Protein AF-A0AAD4LDB4-F1 (afdb_monomer_lite)

Organism: NCBI:txid416441

pLDDT: mean 83.14, std 12.16, range [40.06, 95.94]

Foldseek 3Di:
DDPPDPPAFDWDWDADPVPRDTQDIATHNFWAEWDDLADFWIWTFGVVQTWIFIAGSNDDDPPDDRCNPRTQEIERPPPVGPFWRDKYKDWDPDHCDDPDPVDPDVFHQHSQLIWIWIKTWGQDPVRDIWIKTKIAGSVLVVVVVVVCPGPDYDYDYCVVRPPPGIDIDTDDDDDDPPAAQTDRQKGWDFFFDADPNFTKTKIKGQDLVVLVVDDPVQLVVQQVVVCVVVVNPPDDRRSIGIDIDTDDPVQDDRSQWGWHDDRFWIWIWHQDPVPRDTDIDTGGD

Secondary structure (DSSP, 8-state):
------TT-EEEEEE-TTT--EEEEEEESSEEEEEEETTTEEEEEEETTEEEEEEETT-PPPTT--GGG--SEEEE-GGG-TTEEEEEEEE-----PPPPTT---S----GGG-EEEEEEEEE-TTS-EEEEEEEEEHHHHHHHHHHTT-SS-EEEEGGGTGGGT-EEEE--SPPPTT---EETTEEEEEEEEEETTEEEEEEEE--HHHHHHS-HHHHHHHHHHHHHHTTT--PPPPSSEEEEEEPPTT---TTSEEEEE-SSEEEEEEE-TTT-PEEEEEEE-

Sequence (285 aa):
MERFENMNDSELVVWSWRTGVRKLLVISTSMRSFAFLGDNFILASTATPPALLVYGLEQRPAHDATHASTYLLHFLIGALIHETLDILLTSDPSPGWLPSAGLQVPFQIAGDEQMIAMNLQRVDNWGHLEGETILIPTKTLLGQIESLLIKERHDVVWGSYGSHFLERVPLHGGWDVWTCFVFGMRHIIPRVIRLHGKPVMVVRDLSPTRFLKASEEEREESNALHQAMTRGSRMSYPRSILKCAPLPESIRNPQDVNLMISEDAIVVLDEDAVTGQVLMHLLTF

Structure (mmCIF, N/CA/C/O backbone):
data_AF-A0AAD4LDB4-F1
#
_entry.id   AF-A0AAD4LDB4-F1
#
loop_
_atom_site.group_PDB
_atom_site.id
_atom_site.type_symbol
_atom_site.label_atom_id
_atom_site.label_alt_id
_atom_site.label_comp_id
_atom_site.label_asym_id
_atom_site.label_entity_id
_atom_site.label_seq_id
_atom_site.pdbx_PDB_ins_code
_atom_site.Cartn_x
_atom_site.Cartn_y
_atom_site.Cartn_z
_atom_site.occupancy
_atom_site.B_iso_or_equiv
_atom_site.auth_seq_id
_atom_site.auth_comp_id
_atom_site.auth_asym_id
_atom_site.auth_atom_id
_atom_site.pdbx_PDB_model_num
ATOM 1 N N . MET A 1 1 ? 38.551 -27.908 -6.756 1.00 40.84 1 MET A N 1
ATOM 2 C CA . MET A 1 1 ? 38.462 -26.479 -6.398 1.00 40.84 1 MET A CA 1
ATOM 3 C C . MET A 1 1 ? 36.984 -26.137 -6.445 1.00 40.84 1 MET A C 1
ATOM 5 O O . MET A 1 1 ? 36.476 -25.745 -7.486 1.00 40.84 1 MET A O 1
ATOM 9 N N . GLU A 1 2 ? 36.278 -26.482 -5.371 1.00 40.06 2 GLU A N 1
ATOM 10 C CA . GLU A 1 2 ? 34.836 -26.270 -5.235 1.00 40.06 2 GLU A CA 1
ATOM 11 C C . GLU A 1 2 ? 34.593 -24.772 -5.034 1.00 40.06 2 GLU A C 1
ATOM 13 O O . GLU A 1 2 ? 35.207 -24.146 -4.169 1.00 40.06 2 GLU A O 1
ATOM 18 N N . ARG A 1 3 ? 33.755 -24.182 -5.894 1.00 42.56 3 ARG A N 1
ATOM 19 C CA . ARG A 1 3 ? 33.213 -22.841 -5.684 1.00 42.56 3 ARG A CA 1
ATOM 20 C C . ARG A 1 3 ? 32.372 -22.912 -4.415 1.00 42.56 3 ARG A C 1
ATOM 22 O O . ARG A 1 3 ? 31.324 -23.545 -4.426 1.00 42.56 3 ARG A O 1
ATOM 29 N N . PHE A 1 4 ? 32.825 -22.268 -3.347 1.00 45.91 4 PHE A N 1
ATOM 30 C CA . PHE A 1 4 ? 31.912 -21.833 -2.300 1.00 45.91 4 PHE A CA 1
ATOM 31 C C . PHE A 1 4 ? 30.924 -20.872 -2.968 1.00 45.91 4 PHE A C 1
ATOM 33 O O . PHE A 1 4 ? 31.295 -19.764 -3.353 1.00 45.91 4 PHE A O 1
ATOM 40 N N . GLU A 1 5 ? 29.709 -21.354 -3.220 1.00 50.06 5 GLU A N 1
ATOM 41 C CA . GLU A 1 5 ? 28.580 -20.527 -3.628 1.00 50.06 5 GLU A CA 1
ATOM 42 C C . GLU A 1 5 ? 28.390 -19.462 -2.547 1.00 50.06 5 GLU A C 1
ATOM 44 O O . GLU A 1 5 ? 28.176 -19.775 -1.374 1.00 50.06 5 GLU A O 1
ATOM 49 N N . ASN A 1 6 ? 28.572 -18.198 -2.930 1.00 50.34 6 ASN A N 1
ATOM 50 C CA . ASN A 1 6 ? 28.335 -17.071 -2.044 1.00 50.34 6 ASN A CA 1
ATOM 51 C C . ASN A 1 6 ? 26.878 -17.132 -1.578 1.00 50.34 6 ASN A C 1
ATOM 53 O O . ASN A 1 6 ? 25.948 -17.028 -2.375 1.00 50.34 6 ASN A O 1
ATOM 57 N N . MET A 1 7 ? 26.703 -17.341 -0.278 1.00 57.50 7 MET A N 1
ATOM 58 C CA . MET A 1 7 ? 25.409 -17.379 0.382 1.00 57.50 7 MET A CA 1
ATOM 59 C C . MET A 1 7 ? 24.720 -16.009 0.280 1.00 57.50 7 MET A C 1
ATOM 61 O O . MET A 1 7 ? 25.299 -14.996 0.675 1.00 57.50 7 MET A O 1
ATOM 65 N N . ASN A 1 8 ? 23.456 -16.046 -0.161 1.00 73.88 8 ASN A N 1
ATOM 66 C CA . ASN A 1 8 ? 22.412 -15.010 -0.079 1.00 73.88 8 ASN A CA 1
ATOM 67 C C . ASN A 1 8 ? 22.223 -14.066 -1.282 1.00 73.88 8 ASN A C 1
ATOM 69 O O . ASN A 1 8 ? 21.864 -12.903 -1.094 1.00 73.88 8 ASN A O 1
ATOM 73 N N . ASP A 1 9 ? 22.370 -14.554 -2.514 1.00 83.94 9 ASP A N 1
ATOM 74 C CA . ASP A 1 9 ? 21.748 -13.868 -3.653 1.00 83.94 9 ASP A CA 1
ATOM 75 C C . ASP A 1 9 ? 20.217 -14.034 -3.576 1.00 83.94 9 ASP A C 1
ATOM 77 O O . ASP A 1 9 ? 19.707 -15.155 -3.554 1.00 83.94 9 ASP A O 1
ATOM 81 N N . SER A 1 10 ? 19.471 -12.925 -3.542 1.00 89.38 10 SER A N 1
ATOM 82 C CA . SER A 1 10 ? 18.013 -12.942 -3.698 1.00 89.38 10 SER A CA 1
ATOM 83 C C . SER A 1 10 ? 17.663 -13.024 -5.183 1.00 89.38 10 SER A C 1
ATOM 85 O O . SER A 1 10 ? 18.137 -12.218 -5.989 1.00 89.38 10 SER A O 1
ATOM 87 N N . GLU A 1 11 ? 16.788 -13.961 -5.543 1.00 92.00 11 GLU A N 1
ATOM 88 C CA . GLU A 1 11 ? 16.269 -14.118 -6.903 1.00 92.00 11 GLU A CA 1
ATOM 89 C C . GLU A 1 11 ? 14.789 -13.712 -6.961 1.00 92.00 11 GLU A C 1
ATOM 91 O O . GLU A 1 11 ? 13.956 -14.231 -6.220 1.00 92.00 11 GLU A O 1
ATOM 96 N N . LEU A 1 12 ? 14.449 -12.796 -7.871 1.00 92.31 12 LEU A N 1
ATOM 97 C CA . LEU A 1 12 ? 13.075 -12.459 -8.231 1.00 92.31 12 LEU A CA 1
ATOM 98 C C . LEU A 1 12 ? 12.802 -12.921 -9.657 1.00 92.31 12 LEU A C 1
ATOM 100 O O . LEU A 1 12 ? 13.408 -12.420 -10.606 1.00 92.31 12 LEU A O 1
ATOM 104 N N . VAL A 1 13 ? 11.842 -13.830 -9.818 1.00 92.56 13 VAL A N 1
ATOM 105 C CA . VAL A 1 13 ? 11.427 -14.329 -11.131 1.00 92.56 13 VAL A CA 1
ATOM 106 C C . VAL A 1 13 ? 9.944 -14.074 -11.346 1.00 92.56 13 VAL A C 1
ATOM 108 O O . VAL A 1 13 ? 9.108 -14.549 -10.581 1.00 92.56 13 VAL A O 1
ATOM 111 N N . VAL A 1 14 ? 9.607 -13.360 -12.418 1.00 92.25 14 VAL A N 1
ATOM 112 C CA . VAL A 1 14 ? 8.215 -13.121 -12.816 1.00 92.25 14 VAL A CA 1
ATOM 113 C C . VAL A 1 14 ? 7.900 -13.969 -14.036 1.00 92.25 14 VAL A C 1
ATOM 115 O O . VAL A 1 14 ? 8.585 -13.890 -15.059 1.00 92.25 14 VAL A O 1
ATOM 118 N N . TRP A 1 15 ? 6.838 -14.762 -13.941 1.00 92.06 15 TRP A N 1
ATOM 119 C CA . TRP A 1 15 ? 6.366 -15.650 -14.999 1.00 92.06 15 TRP A CA 1
ATOM 120 C C . TRP A 1 15 ? 4.966 -15.253 -15.449 1.00 92.06 15 TRP A C 1
ATOM 122 O O . TRP A 1 15 ? 4.113 -14.892 -14.641 1.00 92.06 15 TRP A O 1
ATOM 132 N N . SER A 1 16 ? 4.689 -15.395 -16.742 1.00 90.12 16 SER A N 1
ATOM 133 C CA . SER A 1 16 ? 3.314 -15.433 -17.225 1.00 90.12 16 SER A CA 1
ATOM 134 C C . SER A 1 16 ? 2.752 -16.831 -16.992 1.00 90.12 16 SER A C 1
ATOM 136 O O . SER A 1 16 ? 3.078 -17.761 -17.725 1.00 90.12 16 SER A O 1
ATOM 138 N N . TRP A 1 17 ? 1.885 -16.991 -15.991 1.00 90.62 17 TRP A N 1
ATOM 139 C CA . TRP A 1 17 ? 1.295 -18.296 -15.663 1.00 90.62 17 TRP A CA 1
ATOM 140 C C . TRP A 1 17 ? 0.495 -18.908 -16.826 1.00 90.62 17 TRP A C 1
ATOM 142 O O . TRP A 1 17 ? 0.410 -20.125 -16.940 1.00 90.62 17 TRP A O 1
ATOM 152 N N . ARG A 1 18 ? -0.067 -18.072 -17.714 1.00 90.19 18 ARG A N 1
ATOM 153 C CA . ARG A 1 18 ? -0.835 -18.527 -18.886 1.00 90.19 18 ARG A CA 1
ATOM 154 C C . ARG A 1 18 ? 0.042 -19.119 -19.982 1.00 90.19 18 ARG A C 1
ATOM 156 O O . ARG A 1 18 ? -0.381 -20.050 -20.654 1.00 90.19 18 ARG A O 1
ATOM 163 N N . THR A 1 19 ? 1.222 -18.546 -20.210 1.00 93.56 19 THR A N 1
ATOM 164 C CA . THR A 1 19 ? 2.098 -18.943 -21.326 1.00 93.56 19 THR A CA 1
ATOM 165 C C . THR A 1 19 ? 3.322 -19.732 -20.873 1.00 93.56 19 THR A C 1
ATOM 167 O O . THR A 1 19 ? 4.033 -20.277 -21.711 1.00 93.56 19 THR A O 1
ATOM 170 N N . GLY A 1 20 ? 3.604 -19.763 -19.569 1.00 91.62 20 GLY A N 1
ATOM 171 C CA . GLY A 1 20 ? 4.843 -20.299 -19.007 1.00 91.62 20 GLY A CA 1
ATOM 172 C C . GLY A 1 20 ? 6.086 -19.468 -19.344 1.00 91.62 20 GLY A C 1
ATOM 173 O O . GLY A 1 20 ? 7.198 -19.892 -19.051 1.00 91.62 20 GLY A O 1
ATOM 174 N N . VAL A 1 21 ? 5.938 -18.294 -19.971 1.00 90.25 21 VAL A N 1
ATOM 175 C CA . VAL A 1 21 ? 7.076 -17.464 -20.390 1.00 90.25 21 VAL A CA 1
ATOM 176 C C . VAL A 1 21 ? 7.586 -16.633 -19.216 1.00 90.25 21 VAL A C 1
ATOM 178 O O . VAL A 1 21 ? 6.817 -15.908 -18.579 1.00 90.25 21 VAL A O 1
ATOM 181 N N . ARG A 1 22 ? 8.899 -16.687 -18.968 1.00 90.44 22 ARG A N 1
ATOM 182 C CA . ARG A 1 22 ? 9.584 -15.807 -18.014 1.00 90.44 22 ARG A CA 1
ATOM 183 C C . ARG A 1 22 ? 9.589 -14.370 -18.535 1.00 90.44 22 ARG A C 1
ATOM 185 O O . ARG A 1 22 ? 10.100 -14.111 -19.622 1.00 90.44 22 ARG A O 1
ATOM 192 N N . LYS A 1 23 ? 9.028 -13.454 -17.751 1.00 90.00 23 LYS A N 1
ATOM 193 C CA . LYS A 1 23 ? 8.938 -12.016 -18.039 1.00 90.00 23 LYS A CA 1
ATOM 194 C C . LYS A 1 23 ? 10.103 -11.233 -17.439 1.00 90.00 23 LYS A C 1
ATOM 196 O O . LYS A 1 23 ? 10.645 -10.359 -18.097 1.00 90.00 23 LYS A O 1
ATOM 201 N N . LEU A 1 24 ? 10.526 -11.589 -16.228 1.00 90.94 24 LEU A N 1
ATOM 202 C CA . LEU A 1 24 ? 11.620 -10.922 -15.522 1.00 90.94 24 LEU A CA 1
ATOM 203 C C . LEU A 1 24 ? 12.430 -11.948 -14.726 1.00 90.94 24 LEU A C 1
ATOM 205 O O . LEU A 1 24 ? 11.865 -12.894 -14.181 1.00 90.94 24 LEU A O 1
ATOM 209 N N . LEU A 1 25 ? 13.742 -11.745 -14.663 1.00 91.25 25 LEU A N 1
ATOM 210 C CA . LEU A 1 25 ? 14.651 -12.388 -13.720 1.00 91.25 25 LEU A CA 1
ATOM 211 C C . LEU A 1 25 ? 15.525 -11.281 -13.137 1.00 91.25 25 LEU A C 1
ATOM 213 O O . LEU A 1 25 ? 16.180 -10.590 -13.902 1.00 91.25 25 LEU A O 1
ATOM 217 N N . VAL A 1 26 ? 15.556 -11.106 -11.824 1.00 90.56 26 VAL A N 1
ATOM 218 C CA . VAL A 1 26 ? 16.487 -10.202 -11.141 1.00 90.56 26 VAL A CA 1
ATOM 219 C C . VAL A 1 26 ? 17.233 -11.017 -10.103 1.00 90.56 26 VAL A C 1
ATOM 221 O O . VAL A 1 26 ? 16.613 -11.653 -9.260 1.00 90.56 26 VAL A O 1
ATOM 224 N N . ILE A 1 27 ? 18.561 -10.987 -10.161 1.00 90.56 27 ILE A N 1
ATOM 225 C CA . ILE A 1 27 ? 19.432 -11.578 -9.144 1.00 90.56 27 ILE A CA 1
ATOM 226 C C . ILE A 1 27 ? 20.135 -10.415 -8.460 1.00 90.56 27 ILE A C 1
ATOM 228 O O . ILE A 1 27 ? 20.773 -9.603 -9.134 1.00 90.56 27 ILE A O 1
ATOM 232 N N . SER A 1 28 ? 19.976 -10.290 -7.147 1.00 89.25 28 SER A N 1
ATOM 233 C CA . SER A 1 28 ? 20.574 -9.209 -6.366 1.00 89.25 28 SER A CA 1
ATOM 234 C C . SER A 1 28 ? 20.836 -9.651 -4.934 1.00 89.25 28 SER A C 1
ATOM 236 O O . SER A 1 28 ? 19.951 -10.179 -4.272 1.00 89.25 28 SER A O 1
ATOM 238 N N . THR A 1 29 ? 22.020 -9.345 -4.414 1.00 89.00 29 THR A N 1
ATOM 239 C CA . THR A 1 29 ? 22.368 -9.534 -2.995 1.00 89.00 29 THR A CA 1
ATOM 240 C C . THR A 1 29 ? 21.678 -8.537 -2.065 1.00 89.00 29 THR A C 1
ATOM 242 O O . THR A 1 29 ? 21.676 -8.719 -0.850 1.00 89.00 29 THR A O 1
ATOM 245 N N . SER A 1 30 ? 21.138 -7.442 -2.609 1.00 90.00 30 SER A N 1
ATOM 246 C CA . SER A 1 30 ? 20.632 -6.315 -1.819 1.00 90.00 30 SER A CA 1
ATOM 247 C C . SER A 1 30 ? 19.120 -6.142 -1.882 1.00 90.00 30 SER A C 1
ATOM 249 O O . SER A 1 30 ? 18.597 -5.303 -1.149 1.00 90.00 30 SER A O 1
ATOM 251 N N . MET A 1 31 ? 18.428 -6.904 -2.735 1.00 92.50 31 MET A N 1
ATOM 252 C CA . MET A 1 31 ? 16.976 -6.833 -2.895 1.00 92.50 31 MET A CA 1
ATOM 253 C C . MET A 1 31 ? 16.268 -7.403 -1.663 1.00 92.50 31 MET A C 1
ATOM 255 O O . MET A 1 31 ? 16.579 -8.513 -1.223 1.00 92.50 31 MET A O 1
ATOM 259 N N . ARG A 1 32 ? 15.321 -6.633 -1.118 1.00 92.06 32 ARG A N 1
ATOM 260 C CA . ARG A 1 32 ? 14.608 -6.960 0.129 1.00 92.06 32 ARG A CA 1
ATOM 261 C C . ARG A 1 32 ? 13.149 -7.309 -0.088 1.00 92.06 32 ARG A C 1
ATOM 263 O O . ARG A 1 32 ? 12.678 -8.316 0.426 1.00 92.06 32 ARG A O 1
ATOM 270 N N . SER A 1 33 ? 12.441 -6.505 -0.869 1.00 93.69 33 SER A N 1
ATOM 271 C CA . SER A 1 33 ? 11.038 -6.747 -1.196 1.00 93.69 33 SER A CA 1
ATOM 272 C C . SER A 1 33 ? 10.702 -6.219 -2.584 1.00 93.69 33 SER A C 1
ATOM 274 O O . SER A 1 33 ? 11.504 -5.522 -3.212 1.00 93.69 33 SER A O 1
ATOM 276 N N . PHE A 1 34 ? 9.517 -6.566 -3.075 1.00 95.25 34 PHE A N 1
ATOM 277 C CA . PHE A 1 34 ? 9.004 -6.067 -4.339 1.00 95.25 34 PHE A CA 1
ATOM 278 C C . PHE A 1 34 ? 7.488 -5.882 -4.279 1.00 95.25 34 PHE A C 1
ATOM 280 O O . PHE A 1 34 ? 6.800 -6.521 -3.489 1.00 95.25 34 PHE A O 1
ATOM 287 N N . ALA A 1 35 ? 6.980 -5.019 -5.149 1.00 93.94 35 ALA A N 1
ATOM 288 C CA . ALA A 1 35 ? 5.565 -4.818 -5.406 1.00 93.94 35 ALA A CA 1
ATOM 289 C C . ALA A 1 35 ? 5.349 -4.613 -6.910 1.00 93.94 35 ALA A C 1
ATOM 291 O O . ALA A 1 35 ? 6.241 -4.139 -7.623 1.00 93.94 35 ALA A O 1
ATOM 292 N N . PHE A 1 36 ? 4.163 -4.961 -7.403 1.00 92.25 36 PHE A N 1
ATOM 293 C CA . PHE A 1 36 ? 3.781 -4.605 -8.766 1.00 92.25 36 PHE A CA 1
ATOM 294 C C . PHE A 1 36 ? 3.488 -3.107 -8.838 1.00 92.25 36 PHE A C 1
ATOM 296 O O . PHE A 1 36 ? 2.851 -2.534 -7.956 1.00 92.25 36 PHE A O 1
ATOM 303 N N . LEU A 1 37 ? 3.968 -2.469 -9.901 1.00 91.94 37 LEU A N 1
ATOM 304 C CA . LEU A 1 37 ? 3.707 -1.070 -10.204 1.00 91.94 37 LEU A CA 1
ATOM 305 C C . LEU A 1 37 ? 2.916 -1.012 -11.514 1.00 91.94 37 LEU A C 1
ATOM 307 O O . LEU A 1 37 ? 3.469 -0.821 -12.599 1.00 91.94 37 LEU A O 1
ATOM 311 N N . GLY A 1 38 ? 1.608 -1.240 -11.400 1.00 89.12 38 GLY A N 1
ATOM 312 C CA . GLY A 1 38 ? 0.743 -1.506 -12.548 1.00 89.12 38 GLY A CA 1
ATOM 313 C C . GLY A 1 38 ? 1.099 -2.819 -13.258 1.00 89.12 38 GLY A C 1
ATOM 314 O O . GLY A 1 38 ? 1.789 -3.679 -12.714 1.00 89.12 38 GLY A O 1
ATOM 315 N N . ASP A 1 39 ? 0.644 -2.963 -14.503 1.00 88.06 39 ASP A N 1
ATOM 316 C CA . ASP A 1 39 ? 0.728 -4.241 -15.227 1.00 88.06 39 ASP A CA 1
ATOM 317 C C . ASP A 1 39 ? 2.103 -4.517 -15.860 1.00 88.06 39 ASP A C 1
ATOM 319 O O . ASP A 1 39 ? 2.398 -5.650 -16.238 1.00 88.06 39 ASP A O 1
ATOM 323 N N . ASN A 1 40 ? 2.941 -3.486 -16.011 1.00 90.50 40 ASN A N 1
ATOM 324 C CA . ASN A 1 40 ? 4.160 -3.548 -16.827 1.00 90.50 40 ASN A CA 1
ATOM 325 C C . ASN A 1 40 ? 5.453 -3.357 -16.036 1.00 90.50 40 ASN A C 1
ATOM 327 O O . ASN A 1 40 ? 6.535 -3.501 -16.614 1.00 90.50 40 ASN A O 1
ATOM 331 N N . PHE A 1 41 ? 5.370 -3.027 -14.746 1.00 92.75 41 PHE A N 1
ATOM 332 C CA . PHE A 1 41 ? 6.544 -2.696 -13.951 1.00 92.75 41 PHE A CA 1
ATOM 333 C C . PHE A 1 41 ? 6.552 -3.404 -12.601 1.00 92.75 41 PHE A C 1
ATOM 335 O O . PHE A 1 41 ? 5.515 -3.674 -12.000 1.00 92.75 41 PHE A O 1
ATOM 342 N N . ILE A 1 42 ? 7.759 -3.664 -12.113 1.00 94.12 42 ILE A N 1
ATOM 343 C CA . ILE A 1 42 ? 8.028 -4.099 -10.746 1.00 94.12 42 ILE A CA 1
ATOM 344 C C . ILE A 1 42 ? 8.789 -2.990 -10.041 1.00 94.12 42 ILE A C 1
ATOM 346 O O . ILE A 1 42 ? 9.782 -2.492 -10.571 1.00 94.12 42 ILE A O 1
ATOM 350 N N . LEU A 1 43 ? 8.352 -2.643 -8.838 1.00 95.38 43 LEU A N 1
ATOM 351 C CA . LEU A 1 43 ? 9.105 -1.824 -7.904 1.00 95.38 43 LEU A CA 1
ATOM 352 C C . LEU A 1 43 ? 9.783 -2.752 -6.896 1.00 95.38 43 LEU A C 1
ATOM 354 O O . LEU A 1 43 ? 9.095 -3.475 -6.186 1.00 95.38 43 LEU A O 1
ATOM 358 N N . ALA A 1 44 ? 11.108 -2.742 -6.821 1.00 95.38 44 ALA A N 1
ATOM 359 C CA . ALA A 1 44 ? 11.863 -3.497 -5.824 1.00 95.38 44 ALA A CA 1
ATOM 360 C C . ALA A 1 44 ? 12.569 -2.550 -4.857 1.00 95.38 44 ALA A C 1
ATOM 362 O O . ALA A 1 44 ? 13.018 -1.481 -5.266 1.00 95.38 44 ALA A O 1
ATOM 363 N N . SER A 1 45 ? 12.709 -2.944 -3.596 1.00 94.38 45 SER A N 1
ATOM 364 C CA . SER A 1 45 ? 13.531 -2.222 -2.630 1.00 94.38 45 SER A CA 1
ATOM 365 C C . SER A 1 45 ? 14.910 -2.859 -2.479 1.00 94.38 45 SER A C 1
ATOM 367 O O . SER A 1 45 ? 15.065 -4.083 -2.548 1.00 94.38 45 SER A O 1
ATOM 369 N N . THR A 1 46 ? 15.919 -2.026 -2.238 1.00 91.94 46 THR A N 1
ATOM 370 C CA . THR A 1 46 ? 17.271 -2.455 -1.859 1.00 91.94 46 THR A CA 1
ATOM 371 C C . THR A 1 46 ? 17.611 -1.984 -0.451 1.00 91.94 46 THR A C 1
ATOM 373 O O . THR A 1 46 ? 17.047 -0.996 0.006 1.00 91.94 46 THR A O 1
ATOM 376 N N . ALA A 1 47 ? 18.536 -2.658 0.240 1.00 85.12 47 ALA A N 1
ATOM 377 C CA . ALA A 1 47 ? 18.985 -2.242 1.579 1.00 85.12 47 ALA A CA 1
ATOM 378 C C . ALA A 1 47 ? 20.270 -1.402 1.599 1.00 85.12 47 ALA A C 1
ATOM 380 O O . ALA A 1 47 ? 20.480 -0.629 2.529 1.00 85.12 47 ALA A O 1
ATOM 381 N N . THR A 1 48 ? 21.177 -1.550 0.626 1.00 84.44 48 THR A N 1
ATOM 382 C CA . THR A 1 48 ? 22.490 -0.878 0.686 1.00 84.44 48 THR A CA 1
ATOM 383 C C . THR A 1 48 ? 23.001 -0.482 -0.709 1.00 84.44 48 THR A C 1
ATOM 385 O O . THR A 1 48 ? 23.500 -1.344 -1.431 1.00 84.44 48 THR A O 1
ATOM 388 N N . PRO A 1 49 ? 22.909 0.809 -1.095 1.00 86.38 49 PRO A N 1
ATOM 389 C CA . PRO A 1 49 ? 22.137 1.850 -0.416 1.00 86.38 49 PRO A CA 1
ATOM 390 C C . PRO A 1 49 ? 20.626 1.546 -0.465 1.00 86.38 49 PRO A C 1
ATOM 392 O O . PRO A 1 49 ? 20.165 0.863 -1.388 1.00 86.38 49 PRO A O 1
ATOM 395 N N . PRO A 1 50 ? 19.847 2.034 0.513 1.00 88.50 50 PRO A N 1
ATOM 396 C CA . PRO A 1 50 ? 18.400 1.938 0.458 1.00 88.50 50 PRO A CA 1
ATOM 397 C C . PRO A 1 50 ? 17.837 2.754 -0.703 1.00 88.50 50 PRO A C 1
ATOM 399 O O . PRO A 1 50 ? 18.051 3.967 -0.802 1.00 88.50 50 PRO A O 1
ATOM 402 N N . ALA A 1 51 ? 17.126 2.072 -1.592 1.00 91.50 51 ALA A N 1
ATOM 403 C CA . ALA A 1 51 ? 16.555 2.665 -2.788 1.00 91.50 51 ALA A CA 1
ATOM 404 C C . ALA A 1 51 ? 15.344 1.872 -3.280 1.00 91.50 51 ALA A C 1
ATOM 406 O O . ALA A 1 51 ? 15.135 0.730 -2.866 1.00 91.50 51 ALA A O 1
ATOM 407 N N . LEU A 1 52 ? 14.565 2.478 -4.181 1.00 93.56 52 LEU A N 1
ATOM 408 C CA . LEU A 1 52 ? 13.557 1.759 -4.959 1.00 93.56 52 LEU A CA 1
ATOM 409 C C . LEU A 1 52 ? 13.995 1.684 -6.421 1.00 93.56 52 LEU A C 1
ATOM 411 O O . LEU A 1 52 ? 14.325 2.702 -7.030 1.00 93.56 52 LEU A O 1
ATOM 415 N N . LEU A 1 53 ? 13.982 0.485 -6.985 1.00 94.00 53 LEU A N 1
ATOM 416 C CA . LEU A 1 53 ? 14.351 0.195 -8.364 1.00 94.00 53 LEU A CA 1
ATOM 417 C C . LEU A 1 53 ? 13.108 -0.195 -9.154 1.00 94.00 53 LEU A C 1
ATOM 419 O O . LEU A 1 53 ? 12.323 -1.026 -8.705 1.00 94.00 53 LEU A O 1
ATOM 423 N N . VAL A 1 54 ? 12.939 0.384 -10.339 1.00 94.06 54 VAL A N 1
ATOM 424 C CA . VAL A 1 54 ? 11.845 0.034 -11.252 1.00 94.06 54 VAL A CA 1
ATOM 425 C C . VAL A 1 54 ? 12.371 -0.862 -12.359 1.00 94.06 54 VAL A C 1
ATOM 427 O O . VAL A 1 54 ? 13.269 -0.464 -13.096 1.00 94.06 54 VAL A O 1
ATOM 430 N N . TYR A 1 55 ? 11.763 -2.027 -12.542 1.00 93.00 55 TYR A N 1
ATOM 431 C CA . TYR A 1 55 ? 12.051 -2.951 -13.637 1.00 93.00 55 TYR A CA 1
ATOM 432 C C . TYR A 1 55 ? 10.862 -3.027 -14.591 1.00 93.00 55 TYR A C 1
ATOM 434 O O . TYR A 1 55 ? 9.720 -3.083 -14.143 1.00 93.00 55 TYR A O 1
ATOM 442 N N . GLY A 1 56 ? 11.116 -3.054 -15.900 1.00 91.69 56 GLY A N 1
ATOM 443 C CA . GLY A 1 56 ? 10.077 -3.300 -16.905 1.00 91.69 56 GLY A CA 1
ATOM 444 C C . GLY A 1 56 ? 9.901 -4.794 -17.181 1.00 91.69 56 GLY A C 1
ATOM 445 O O . GLY A 1 56 ? 10.884 -5.492 -17.414 1.00 91.69 56 GLY A O 1
ATOM 446 N N . LEU A 1 57 ? 8.659 -5.279 -17.212 1.00 90.38 57 LEU A N 1
ATOM 447 C CA . LEU A 1 57 ? 8.325 -6.692 -17.458 1.00 90.38 57 LEU A CA 1
ATOM 448 C C . LEU A 1 57 ? 8.440 -7.117 -18.929 1.00 90.38 57 LEU A C 1
ATOM 450 O O . LEU A 1 57 ? 8.524 -8.306 -19.227 1.00 90.38 57 LEU A O 1
ATOM 454 N N . GLU A 1 58 ? 8.433 -6.160 -19.856 1.00 83.94 58 GLU A N 1
ATOM 455 C CA . GLU A 1 58 ? 8.572 -6.422 -21.296 1.00 83.94 58 GLU A CA 1
ATOM 456 C C . GLU A 1 58 ? 10.021 -6.300 -21.791 1.00 83.94 58 GLU A C 1
ATOM 458 O O . GLU A 1 58 ? 10.302 -6.508 -22.975 1.00 83.94 58 GLU A O 1
ATOM 463 N N . GLN A 1 59 ? 10.971 -5.995 -20.901 1.00 71.62 59 GLN A N 1
ATOM 464 C CA . GLN A 1 59 ? 12.383 -6.000 -21.262 1.00 71.62 59 GLN A CA 1
ATOM 465 C C . GLN A 1 59 ? 12.850 -7.438 -21.458 1.00 71.62 59 GLN A C 1
ATOM 467 O O . GLN A 1 59 ? 13.092 -8.177 -20.505 1.00 71.62 59 GLN A O 1
ATOM 472 N N . ARG A 1 60 ? 12.999 -7.844 -22.721 1.00 65.44 60 ARG A N 1
ATOM 473 C CA . ARG A 1 60 ? 13.656 -9.111 -23.030 1.00 65.44 60 ARG A CA 1
ATOM 474 C C . ARG A 1 60 ? 15.110 -9.020 -22.567 1.00 65.44 60 ARG A C 1
ATOM 476 O O . ARG A 1 60 ? 15.804 -8.097 -22.999 1.00 65.44 60 ARG A O 1
ATOM 483 N N . PRO A 1 61 ? 15.589 -9.967 -21.745 1.00 56.81 61 PRO A N 1
ATOM 484 C CA . PRO A 1 61 ? 17.011 -10.081 -21.482 1.00 56.81 61 PRO A CA 1
ATOM 485 C C . PRO A 1 61 ? 17.752 -10.162 -22.815 1.00 56.81 61 PRO A C 1
ATOM 487 O O . PRO A 1 61 ? 17.400 -10.990 -23.661 1.00 56.81 61 PRO A O 1
ATOM 490 N N . ALA A 1 62 ? 18.791 -9.349 -23.006 1.00 58.06 62 ALA A N 1
ATOM 491 C CA . ALA A 1 62 ? 19.848 -9.774 -23.910 1.00 58.06 62 ALA A CA 1
ATOM 492 C C . ALA A 1 62 ? 20.357 -11.113 -23.359 1.00 58.06 62 ALA A C 1
ATOM 494 O O . ALA A 1 62 ? 20.617 -11.206 -22.156 1.00 58.06 62 ALA A O 1
ATOM 495 N N . HIS A 1 63 ? 20.402 -12.154 -24.198 1.00 55.88 63 HIS A N 1
ATOM 496 C CA . HIS A 1 63 ? 20.974 -13.445 -23.818 1.00 55.88 63 HIS A CA 1
ATOM 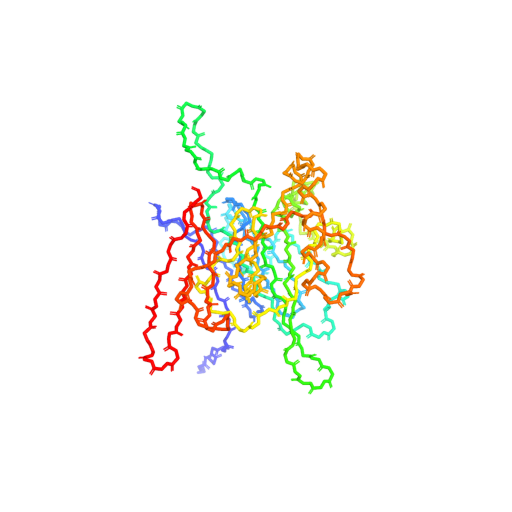497 C C . HIS A 1 63 ? 22.322 -13.169 -23.115 1.00 55.88 63 HIS A C 1
ATOM 499 O O . HIS A 1 63 ? 23.190 -12.549 -23.718 1.00 55.88 63 HIS A O 1
ATOM 505 N N . ASP A 1 64 ? 22.432 -13.536 -21.832 1.00 55.91 64 ASP A N 1
ATOM 506 C CA . ASP A 1 64 ? 23.635 -13.474 -20.973 1.00 55.91 64 ASP A CA 1
ATOM 507 C C . ASP A 1 64 ? 23.882 -12.231 -20.084 1.00 55.91 64 ASP A C 1
ATOM 509 O O . ASP A 1 64 ? 24.889 -12.192 -19.375 1.00 55.91 64 ASP A O 1
ATOM 513 N N . ALA A 1 65 ? 22.981 -11.244 -20.007 1.00 58.00 65 ALA A N 1
ATOM 514 C CA . ALA A 1 65 ? 23.148 -10.138 -19.049 1.00 58.00 65 ALA A CA 1
ATOM 515 C C . ALA A 1 65 ? 22.686 -10.513 -17.623 1.00 58.00 65 ALA A C 1
ATOM 517 O O . ALA A 1 65 ? 21.534 -10.889 -17.405 1.00 58.00 65 ALA A O 1
ATOM 518 N N . THR A 1 66 ? 23.558 -10.354 -16.623 1.00 57.09 66 THR A N 1
ATOM 519 C CA . THR A 1 66 ? 23.162 -10.376 -15.207 1.00 57.09 66 THR A CA 1
ATOM 520 C C . THR A 1 66 ? 22.305 -9.142 -14.892 1.00 57.09 66 THR A C 1
ATOM 522 O O . THR A 1 66 ? 22.734 -7.999 -15.029 1.00 57.09 66 THR A O 1
ATOM 525 N N . HIS A 1 67 ? 21.056 -9.373 -14.485 1.00 60.97 67 HIS A N 1
ATOM 526 C CA . HIS A 1 67 ? 19.979 -8.372 -14.459 1.00 60.97 67 HIS A CA 1
ATOM 527 C C . HIS A 1 67 ? 20.035 -7.313 -13.347 1.00 60.97 67 HIS A C 1
ATOM 529 O O . HIS A 1 67 ? 19.197 -6.412 -13.310 1.00 60.97 67 HIS A O 1
ATOM 535 N N . ALA A 1 68 ? 21.016 -7.367 -12.444 1.00 60.44 68 ALA A N 1
ATOM 536 C CA . ALA A 1 68 ? 21.137 -6.386 -11.363 1.00 60.44 68 ALA A CA 1
ATOM 537 C C . ALA A 1 68 ? 21.267 -4.931 -11.875 1.00 60.44 68 ALA A C 1
ATOM 539 O O . ALA A 1 68 ? 20.941 -3.990 -11.155 1.00 60.44 68 ALA A O 1
ATOM 540 N N . SER A 1 69 ? 21.704 -4.732 -13.124 1.00 65.50 69 SER A N 1
ATOM 541 C CA . SER A 1 69 ? 21.904 -3.419 -13.750 1.00 65.50 69 SER A CA 1
ATOM 542 C C . SER A 1 69 ? 20.797 -2.981 -14.722 1.00 65.50 69 SER A C 1
ATOM 544 O O . SER A 1 69 ? 20.911 -1.896 -15.290 1.00 65.50 69 SER A O 1
ATOM 546 N N . THR A 1 70 ? 19.731 -3.771 -14.918 1.00 80.50 70 THR A N 1
ATOM 547 C CA . THR A 1 70 ? 18.709 -3.524 -15.963 1.00 80.50 70 THR A CA 1
ATOM 548 C C . THR A 1 70 ? 17.481 -2.753 -15.474 1.00 80.50 70 THR A C 1
ATOM 550 O O . THR A 1 70 ? 16.417 -2.829 -16.082 1.00 80.50 70 THR A O 1
ATOM 553 N N . TYR A 1 71 ? 17.580 -2.035 -14.359 1.00 87.06 71 TYR A N 1
ATOM 554 C CA . TYR A 1 71 ? 16.470 -1.209 -13.899 1.00 87.06 71 TYR A CA 1
ATOM 555 C C . TYR A 1 71 ? 16.292 0.026 -14.806 1.00 87.06 71 TYR A C 1
ATOM 557 O O . TYR A 1 71 ? 17.253 0.569 -15.350 1.00 87.06 71 TYR A O 1
ATOM 565 N N . LEU A 1 72 ? 15.050 0.483 -14.952 1.00 89.19 72 LEU A N 1
ATOM 566 C CA . LEU A 1 72 ? 14.663 1.688 -15.690 1.00 89.19 72 LEU A CA 1
ATOM 567 C C . LEU A 1 72 ? 14.894 2.955 -14.865 1.00 89.19 72 LEU A C 1
ATOM 569 O O . LEU A 1 72 ? 15.504 3.911 -15.341 1.00 89.19 72 LEU A O 1
ATOM 573 N N . LEU A 1 73 ? 14.414 2.940 -13.619 1.00 90.88 73 LEU A N 1
ATOM 574 C CA . LEU A 1 73 ? 14.508 4.059 -12.685 1.00 90.88 73 LEU A CA 1
ATOM 575 C C . LEU A 1 73 ? 15.066 3.626 -11.342 1.00 90.88 73 LEU A C 1
ATOM 577 O O . LEU A 1 73 ? 14.820 2.509 -10.886 1.00 90.88 73 LEU A O 1
ATOM 581 N N . HIS A 1 74 ? 15.760 4.559 -10.703 1.00 91.81 74 HIS A N 1
ATOM 582 C CA . HIS A 1 74 ? 16.296 4.410 -9.362 1.00 91.81 74 HIS A CA 1
ATOM 583 C C . HIS A 1 74 ? 15.927 5.607 -8.504 1.00 91.81 74 HIS A C 1
ATOM 585 O O . HIS A 1 74 ? 16.427 6.718 -8.671 1.00 91.81 74 HIS A O 1
ATOM 591 N N . PHE A 1 75 ? 15.018 5.364 -7.571 1.00 89.81 75 PHE A N 1
ATOM 592 C CA . PHE A 1 75 ? 14.552 6.343 -6.612 1.00 89.81 75 PHE A CA 1
ATOM 593 C C . PHE A 1 75 ? 15.471 6.331 -5.388 1.00 89.81 75 PHE A C 1
ATOM 595 O O . PHE A 1 75 ? 15.452 5.400 -4.581 1.00 89.81 75 PHE A O 1
ATOM 602 N N . LEU A 1 76 ? 16.279 7.383 -5.257 1.00 87.31 76 LEU A N 1
ATOM 603 C CA . LEU A 1 76 ? 17.232 7.557 -4.162 1.00 87.31 76 LEU A CA 1
ATOM 604 C C . LEU A 1 76 ? 16.515 8.077 -2.915 1.00 87.31 76 LEU A C 1
ATOM 606 O O . LEU A 1 76 ? 16.142 9.249 -2.890 1.00 87.31 76 LEU A O 1
ATOM 610 N N . ILE A 1 77 ? 16.388 7.259 -1.866 1.00 82.06 77 ILE A N 1
ATOM 611 C CA . ILE A 1 77 ? 15.568 7.533 -0.661 1.00 82.06 77 ILE A CA 1
ATOM 612 C C . ILE A 1 77 ? 16.183 8.614 0.284 1.00 82.06 77 ILE A C 1
ATOM 614 O O . ILE A 1 77 ? 15.627 8.961 1.324 1.00 82.06 77 ILE A O 1
ATOM 618 N N . GLY A 1 78 ? 17.284 9.265 -0.117 1.00 74.44 78 GLY A N 1
ATOM 619 C CA . GLY A 1 78 ? 17.789 10.533 0.442 1.00 74.44 78 GLY A CA 1
ATOM 620 C C . GLY A 1 78 ? 18.028 10.590 1.964 1.00 74.44 78 GLY A C 1
ATOM 621 O O . GLY A 1 78 ? 18.588 9.692 2.559 1.00 74.44 78 GLY A O 1
ATOM 622 N N . ALA A 1 79 ? 17.652 11.686 2.631 1.00 62.78 79 ALA A N 1
ATOM 623 C CA . ALA A 1 79 ? 17.925 11.904 4.065 1.00 62.78 79 ALA A CA 1
ATOM 624 C C . ALA A 1 79 ? 17.118 11.004 5.031 1.00 62.78 79 ALA A C 1
ATOM 626 O O . ALA A 1 79 ? 17.307 11.086 6.241 1.00 62.78 79 ALA A O 1
ATOM 627 N N . LEU A 1 80 ? 16.234 10.136 4.523 1.00 63.28 80 LEU A N 1
ATOM 628 C CA . LEU A 1 80 ? 15.555 9.110 5.331 1.00 63.28 80 LEU A CA 1
ATOM 629 C C . LEU A 1 80 ? 16.518 7.971 5.744 1.00 63.28 80 LEU A C 1
ATOM 631 O O . LEU A 1 80 ? 16.164 7.108 6.538 1.00 63.28 80 LEU A O 1
ATOM 635 N N . ILE A 1 81 ? 17.734 7.971 5.187 1.00 59.09 81 ILE A N 1
ATOM 636 C CA . ILE A 1 81 ? 18.608 6.804 5.036 1.00 59.09 81 ILE A CA 1
ATOM 637 C C . ILE A 1 81 ? 19.518 6.514 6.225 1.00 59.09 81 ILE A C 1
ATOM 639 O O . ILE A 1 81 ? 19.957 5.374 6.337 1.00 59.09 81 ILE A O 1
ATOM 643 N N . HIS A 1 82 ? 19.825 7.476 7.100 1.00 61.72 82 HIS A N 1
ATOM 644 C CA . HIS A 1 82 ? 20.972 7.301 8.004 1.00 61.72 82 HIS A CA 1
ATOM 645 C C . HIS A 1 82 ? 20.877 6.085 8.947 1.00 61.72 82 HIS A C 1
ATOM 647 O O . HIS A 1 82 ? 21.912 5.637 9.426 1.00 61.72 82 HIS A O 1
ATOM 653 N N . GLU A 1 83 ? 19.688 5.501 9.136 1.00 70.00 83 GLU A N 1
ATOM 654 C CA . GLU A 1 83 ? 19.451 4.380 10.058 1.00 70.00 83 GLU A CA 1
ATOM 655 C C . GLU A 1 83 ? 18.449 3.333 9.520 1.00 70.00 83 GLU A C 1
ATOM 657 O O . GLU A 1 83 ? 17.982 2.484 10.278 1.00 70.00 83 GLU A O 1
ATOM 662 N N . THR A 1 84 ? 18.077 3.373 8.230 1.00 75.50 84 THR A N 1
ATOM 663 C CA . THR A 1 84 ? 17.097 2.406 7.687 1.00 75.50 84 THR A CA 1
ATOM 664 C C . THR A 1 84 ? 17.742 1.026 7.541 1.00 75.50 84 THR A C 1
ATOM 666 O O . THR A 1 84 ? 18.679 0.860 6.760 1.00 75.50 84 THR A O 1
ATOM 669 N N . LEU A 1 85 ? 17.226 0.037 8.272 1.00 80.44 85 LEU A N 1
ATOM 670 C CA . LEU A 1 85 ? 17.641 -1.363 8.188 1.00 80.44 85 LEU A CA 1
ATOM 671 C C . LEU A 1 85 ? 16.997 -2.087 7.010 1.00 80.44 85 LEU A C 1
ATOM 673 O O . LEU A 1 85 ? 17.659 -2.870 6.327 1.00 80.44 85 LEU A O 1
ATOM 677 N N . ASP A 1 86 ? 15.700 -1.856 6.813 1.00 88.12 86 ASP A N 1
ATOM 678 C CA . ASP A 1 86 ? 14.905 -2.609 5.853 1.00 88.12 86 ASP A CA 1
ATOM 679 C C . ASP A 1 86 ? 13.763 -1.776 5.267 1.00 88.12 86 ASP A C 1
ATOM 681 O O . ASP A 1 86 ? 13.275 -0.817 5.875 1.00 88.12 86 ASP A O 1
ATOM 685 N N . ILE A 1 87 ? 13.359 -2.159 4.058 1.00 90.62 87 ILE A N 1
ATOM 686 C CA . ILE A 1 87 ? 12.280 -1.541 3.295 1.00 90.62 87 ILE A CA 1
ATOM 687 C C . ILE A 1 87 ? 11.386 -2.655 2.769 1.00 90.62 87 ILE A C 1
ATOM 689 O O . ILE A 1 87 ? 11.756 -3.362 1.826 1.00 90.62 87 ILE A O 1
ATOM 693 N N . LEU A 1 88 ? 10.188 -2.759 3.336 1.00 91.50 88 LEU A N 1
ATOM 694 C CA . LEU A 1 88 ? 9.174 -3.721 2.921 1.00 91.50 88 LEU A CA 1
ATOM 695 C C . LEU A 1 88 ? 8.084 -3.016 2.120 1.00 91.50 88 LEU A C 1
ATOM 697 O O . LEU A 1 88 ? 7.386 -2.139 2.628 1.00 91.50 88 LEU A O 1
ATOM 701 N N . LEU A 1 89 ? 7.948 -3.410 0.861 1.00 92.19 89 LEU A N 1
ATOM 702 C CA . LEU A 1 89 ? 6.919 -2.939 -0.048 1.00 92.19 89 LEU A CA 1
ATOM 703 C C . LEU A 1 89 ? 5.700 -3.854 0.033 1.00 92.19 89 LEU A C 1
ATOM 705 O O . LEU A 1 89 ? 5.812 -5.077 -0.024 1.00 92.19 89 LEU A O 1
ATOM 709 N N . THR A 1 90 ? 4.528 -3.246 0.131 1.00 89.38 90 THR A N 1
ATOM 710 C CA . THR A 1 90 ? 3.238 -3.927 0.082 1.00 89.38 90 THR A CA 1
ATOM 711 C C . THR A 1 90 ? 2.328 -3.147 -0.851 1.00 89.38 90 THR A C 1
ATOM 713 O O . THR A 1 90 ? 2.265 -1.922 -0.790 1.00 89.38 90 THR A O 1
ATOM 716 N N . SER A 1 91 ? 1.619 -3.843 -1.725 1.00 88.31 91 SER A N 1
ATOM 717 C CA . SER A 1 91 ? 0.602 -3.252 -2.586 1.00 88.31 91 SER A CA 1
ATOM 718 C C . SER A 1 91 ? -0.583 -4.197 -2.681 1.00 88.31 91 SER A C 1
ATOM 720 O O . SER A 1 91 ? -0.460 -5.393 -2.414 1.00 88.31 91 SER A O 1
ATOM 722 N N . ASP A 1 92 ? -1.717 -3.656 -3.100 1.00 83.75 92 ASP A N 1
ATOM 723 C CA . ASP A 1 92 ? -2.836 -4.466 -3.556 1.00 83.75 92 ASP A CA 1
ATOM 724 C C . ASP A 1 92 ? -2.387 -5.298 -4.779 1.00 83.75 92 ASP A C 1
ATOM 726 O O . ASP A 1 92 ? -1.857 -4.721 -5.736 1.00 83.75 92 ASP A O 1
ATOM 730 N N . PRO A 1 93 ? -2.521 -6.639 -4.763 1.00 75.19 93 PRO A N 1
ATOM 731 C CA . PRO A 1 93 ? -2.169 -7.482 -5.904 1.00 75.19 93 PRO A CA 1
ATOM 732 C C . PRO A 1 93 ? -3.209 -7.426 -7.034 1.00 75.19 93 PRO A C 1
ATOM 734 O O . PRO A 1 93 ? -3.030 -8.095 -8.055 1.00 75.19 93 PRO A O 1
ATOM 737 N N . SER A 1 94 ? -4.308 -6.683 -6.860 1.00 77.44 94 SER A N 1
ATOM 738 C CA . SER A 1 94 ? -5.375 -6.585 -7.851 1.00 77.44 94 SER A CA 1
ATOM 739 C C . SER A 1 94 ? -4.847 -5.984 -9.160 1.00 77.44 94 SER A C 1
ATOM 741 O O . SER A 1 94 ? -4.202 -4.929 -9.147 1.00 77.44 94 SER A O 1
ATOM 743 N N . PRO A 1 95 ? -5.104 -6.631 -10.311 1.00 73.12 95 PRO A N 1
ATOM 744 C CA . PRO A 1 95 ? -4.650 -6.117 -11.596 1.00 73.12 95 PRO A CA 1
ATOM 745 C C . PRO A 1 95 ? -5.299 -4.761 -11.875 1.00 73.12 95 PRO A C 1
ATOM 747 O O . PRO A 1 95 ? -6.432 -4.517 -11.459 1.00 73.12 95 PRO A O 1
ATOM 750 N N . GLY A 1 96 ? -4.648 -3.917 -12.679 1.00 72.31 96 GLY A N 1
ATOM 751 C CA . GLY A 1 96 ? -5.253 -2.678 -13.187 1.00 72.31 96 GLY A CA 1
ATOM 752 C C . GLY A 1 96 ? -6.361 -2.923 -14.223 1.00 72.31 96 GLY A C 1
ATOM 753 O O . GLY A 1 96 ? -6.600 -2.079 -15.087 1.00 72.31 96 GLY A O 1
ATOM 754 N N . TRP A 1 97 ? -6.995 -4.099 -14.196 1.00 76.88 97 TRP A N 1
ATOM 755 C CA . TRP A 1 97 ? -7.934 -4.548 -15.207 1.00 76.88 97 TRP A CA 1
ATOM 756 C C . TRP A 1 97 ? -9.165 -3.648 -15.223 1.00 76.88 97 TRP A C 1
ATOM 758 O O . TRP A 1 97 ? -9.898 -3.533 -14.243 1.00 76.88 97 TRP A O 1
ATOM 768 N N . LEU A 1 98 ? -9.402 -3.041 -16.383 1.00 75.62 98 LEU A N 1
ATOM 769 C CA . LEU A 1 98 ? -10.627 -2.313 -16.648 1.00 75.62 98 LEU A CA 1
ATOM 770 C C . LEU A 1 98 ? -11.595 -3.265 -17.376 1.00 75.62 98 LEU A C 1
ATOM 772 O O . LEU A 1 98 ? -11.244 -3.793 -18.440 1.00 75.62 98 LEU A O 1
ATOM 776 N N . PRO A 1 99 ? -12.810 -3.487 -16.854 1.00 78.25 99 PRO A N 1
ATOM 777 C CA . PRO A 1 99 ? -13.866 -4.163 -17.589 1.00 78.25 99 PRO A CA 1
ATOM 778 C C . PRO A 1 99 ? -14.150 -3.410 -18.895 1.00 78.25 99 PRO A C 1
ATOM 780 O O . PRO A 1 99 ? -14.020 -2.187 -18.991 1.00 78.25 99 PRO A O 1
ATOM 783 N N . SER A 1 100 ? -14.589 -4.133 -19.925 1.00 83.12 100 SER A N 1
ATOM 784 C CA . SER A 1 100 ? -15.148 -3.494 -21.120 1.00 83.12 100 SER A CA 1
ATOM 785 C C . SER A 1 100 ? -16.320 -2.591 -20.723 1.00 83.12 100 SER A C 1
ATOM 787 O O . SER A 1 100 ? -17.122 -3.008 -19.895 1.00 83.12 100 SER A O 1
ATOM 789 N N . ALA A 1 101 ? -16.496 -1.427 -21.357 1.00 80.62 101 ALA A N 1
ATOM 790 C CA . ALA A 1 101 ? -17.512 -0.432 -20.975 1.00 80.62 101 ALA A CA 1
ATOM 791 C C . ALA A 1 101 ? -18.970 -0.951 -20.879 1.00 80.62 101 ALA A C 1
ATOM 793 O O . ALA A 1 101 ? -19.801 -0.322 -20.231 1.00 80.62 101 ALA A O 1
ATOM 794 N N . GLY A 1 102 ? -19.298 -2.082 -21.518 1.00 85.75 102 GLY A N 1
ATOM 795 C CA . GLY A 1 102 ? -20.612 -2.733 -21.413 1.00 85.75 102 GLY A CA 1
ATOM 796 C C . GLY A 1 102 ? -20.767 -3.715 -20.243 1.00 85.75 102 GLY A C 1
ATOM 797 O O . GLY A 1 102 ? -21.877 -4.164 -19.974 1.00 85.75 102 GLY A O 1
ATOM 798 N N . LEU A 1 103 ? -19.679 -4.065 -19.555 1.00 83.19 103 LEU A N 1
ATOM 799 C CA . LEU A 1 103 ? -19.674 -4.961 -18.407 1.00 83.19 103 LEU A CA 1
ATOM 800 C C . LEU A 1 103 ? -19.679 -4.100 -17.141 1.00 83.19 103 LEU A C 1
ATOM 802 O O . LEU A 1 103 ? -18.643 -3.590 -16.721 1.00 83.19 103 LEU A O 1
ATOM 806 N N . GLN A 1 104 ? -20.857 -3.916 -16.546 1.00 74.25 104 GLN A N 1
ATOM 807 C CA . GLN A 1 104 ? -20.970 -3.295 -15.229 1.00 74.25 104 GLN A CA 1
ATOM 808 C C . GLN A 1 104 ? -20.496 -4.296 -14.178 1.00 74.25 104 GLN A C 1
ATOM 810 O O . GLN A 1 104 ? -21.288 -5.068 -13.642 1.00 74.25 104 GLN A O 1
ATOM 815 N N . VAL A 1 105 ? -19.192 -4.319 -13.916 1.00 73.94 105 VAL A N 1
ATOM 816 C CA . VAL A 1 105 ? -18.691 -4.946 -12.693 1.00 73.94 105 VAL A CA 1
ATOM 817 C C . VAL A 1 105 ? -18.854 -3.922 -11.566 1.00 73.94 105 VAL A C 1
ATOM 819 O O . VAL A 1 105 ? -18.417 -2.780 -11.710 1.00 73.94 105 VAL A O 1
ATOM 822 N N . PRO A 1 106 ? -19.545 -4.276 -10.474 1.00 62.00 106 PRO A N 1
ATOM 823 C CA . PRO A 1 106 ? -19.824 -3.345 -9.380 1.00 62.00 106 PRO A CA 1
ATOM 824 C C . PRO A 1 106 ? -18.569 -2.929 -8.606 1.00 62.00 106 PRO A C 1
ATOM 826 O O . PRO A 1 106 ? -18.615 -1.965 -7.843 1.00 62.00 106 PRO A O 1
ATOM 829 N N . PHE A 1 107 ? -17.459 -3.633 -8.814 1.00 65.06 107 PHE A N 1
ATOM 830 C CA . PHE A 1 107 ? -16.241 -3.456 -8.054 1.00 65.06 107 PHE A CA 1
ATOM 831 C C . PHE A 1 107 ? -15.059 -3.393 -9.020 1.00 65.06 107 PHE A C 1
ATOM 833 O O . PHE A 1 107 ? -14.781 -4.328 -9.774 1.00 65.06 107 PHE A O 1
ATOM 840 N N . GLN A 1 108 ? -14.484 -2.200 -9.104 1.00 69.06 108 GLN A N 1
ATOM 841 C CA . GLN A 1 108 ? -13.344 -1.898 -9.944 1.00 69.06 108 GLN A CA 1
ATOM 842 C C . GLN A 1 108 ? -12.557 -0.788 -9.262 1.00 69.06 108 GLN A C 1
ATOM 844 O O . GLN A 1 108 ? -13.052 0.334 -9.110 1.00 69.06 108 GLN A O 1
ATOM 849 N N . ILE A 1 109 ? -11.310 -1.074 -8.904 1.00 68.81 109 ILE A N 1
ATOM 850 C CA . ILE A 1 109 ? -10.348 -0.015 -8.622 1.00 68.81 109 ILE A CA 1
ATOM 851 C C . ILE A 1 109 ? -9.817 0.465 -9.968 1.00 68.81 109 ILE A C 1
ATOM 853 O O . ILE A 1 109 ? -9.281 -0.314 -10.757 1.00 68.81 109 ILE A O 1
ATOM 857 N N . ALA A 1 110 ? -9.969 1.754 -10.257 1.00 70.44 110 ALA A N 1
ATOM 858 C CA . ALA A 1 110 ? -9.272 2.336 -11.392 1.00 70.44 110 ALA A CA 1
ATOM 859 C C . ALA A 1 110 ? -7.756 2.202 -11.159 1.00 70.44 110 ALA A C 1
ATOM 861 O O . ALA A 1 110 ? -7.284 2.440 -10.052 1.00 70.44 110 ALA A O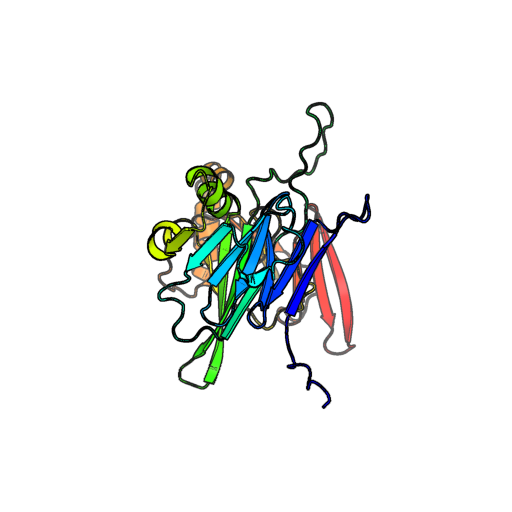 1
ATOM 862 N N . GLY A 1 111 ? -6.973 1.807 -12.167 1.00 73.31 111 GLY A N 1
ATOM 863 C CA . GLY A 1 111 ? -5.533 1.556 -11.979 1.00 73.31 111 GLY A CA 1
ATOM 864 C C . GLY A 1 111 ? -4.746 2.754 -11.416 1.00 73.31 111 GLY A C 1
ATOM 865 O O . GLY A 1 111 ? -3.685 2.579 -10.822 1.00 73.31 111 GLY A O 1
ATOM 866 N N . ASP A 1 112 ? -5.275 3.974 -11.546 1.00 78.81 112 ASP A N 1
ATOM 867 C CA . ASP A 1 112 ? -4.720 5.205 -10.976 1.00 78.81 112 ASP A CA 1
ATOM 868 C C . ASP A 1 112 ? -5.092 5.448 -9.497 1.00 78.81 112 ASP A C 1
ATOM 870 O O . ASP A 1 112 ? -4.529 6.343 -8.857 1.00 78.81 112 ASP A O 1
ATOM 874 N N . GLU A 1 113 ? -5.996 4.643 -8.941 1.00 85.94 113 GLU A N 1
ATOM 875 C CA . GLU A 1 113 ? -6.392 4.606 -7.534 1.00 85.94 113 GLU A CA 1
ATOM 876 C C . GLU A 1 113 ? -5.704 3.465 -6.767 1.00 85.94 113 GLU A C 1
ATOM 878 O O . GLU A 1 113 ? -6.286 2.891 -5.854 1.00 85.94 113 GLU A O 1
ATOM 883 N N . GLN A 1 114 ? -4.458 3.140 -7.109 1.00 90.19 114 GLN A N 1
ATOM 884 C CA . GLN A 1 114 ? -3.629 2.201 -6.352 1.00 90.19 114 GLN A CA 1
ATOM 885 C C . GLN A 1 114 ? -2.542 2.924 -5.555 1.00 90.19 114 GLN A C 1
ATOM 887 O O . GLN A 1 114 ? -2.056 3.994 -5.940 1.00 90.19 114 GLN A O 1
ATOM 892 N N . MET A 1 115 ? -2.119 2.307 -4.457 1.00 91.69 115 MET A N 1
ATOM 893 C CA . MET A 1 115 ? -1.001 2.782 -3.650 1.00 91.69 115 MET A CA 1
ATOM 894 C C . MET A 1 115 ? -0.131 1.633 -3.152 1.00 91.69 115 MET A C 1
ATOM 896 O O . MET A 1 115 ? -0.563 0.492 -3.004 1.00 91.69 115 MET A O 1
ATOM 900 N N . ILE A 1 116 ? 1.119 1.986 -2.891 1.00 92.06 116 ILE A N 1
ATOM 901 C CA . ILE A 1 116 ? 2.157 1.136 -2.334 1.00 92.06 116 ILE A CA 1
ATOM 902 C C . ILE A 1 116 ? 2.405 1.612 -0.905 1.00 92.06 116 ILE A C 1
ATOM 904 O O . ILE A 1 116 ? 2.691 2.788 -0.676 1.00 92.06 116 ILE A O 1
ATOM 908 N N . ALA A 1 117 ? 2.299 0.707 0.058 1.00 91.50 117 ALA A N 1
ATOM 909 C CA . ALA A 1 117 ? 2.803 0.911 1.402 1.00 91.50 117 ALA A CA 1
ATOM 910 C C . ALA A 1 117 ? 4.281 0.518 1.449 1.00 91.50 117 ALA A C 1
ATOM 912 O O . ALA A 1 117 ? 4.647 -0.632 1.225 1.00 91.50 117 ALA A O 1
ATOM 913 N N . MET A 1 118 ? 5.131 1.492 1.741 1.00 91.06 118 MET A N 1
ATOM 914 C CA . MET A 1 118 ? 6.555 1.308 1.969 1.00 91.06 118 MET A CA 1
ATOM 915 C C . MET A 1 118 ? 6.817 1.372 3.471 1.00 91.06 118 MET A C 1
ATOM 917 O O . MET A 1 118 ? 6.848 2.453 4.057 1.00 91.06 118 MET A O 1
ATOM 921 N N . ASN A 1 119 ? 6.983 0.214 4.098 1.00 89.38 119 ASN A N 1
ATOM 922 C CA . ASN A 1 119 ? 7.295 0.103 5.515 1.00 89.38 119 ASN A CA 1
ATOM 923 C C . ASN A 1 119 ? 8.806 0.201 5.698 1.00 89.38 119 ASN A C 1
ATOM 925 O O . ASN A 1 119 ? 9.559 -0.647 5.221 1.00 89.38 119 ASN A O 1
ATOM 929 N N . LEU A 1 120 ? 9.235 1.255 6.376 1.00 87.94 120 LEU A N 1
ATOM 930 C CA . LEU A 1 120 ? 10.617 1.500 6.742 1.00 87.94 120 LEU A CA 1
ATOM 931 C C . LEU A 1 120 ? 10.841 0.989 8.159 1.00 87.94 120 LEU A C 1
ATOM 933 O O . LEU A 1 120 ? 10.078 1.330 9.064 1.00 87.94 120 LEU A O 1
ATOM 937 N N . GLN A 1 121 ? 11.901 0.213 8.353 1.00 88.12 121 GLN A N 1
ATOM 938 C CA . GLN A 1 121 ? 12.368 -0.198 9.673 1.00 88.12 121 GLN A CA 1
ATOM 939 C C . GLN A 1 121 ? 13.720 0.446 9.957 1.00 88.12 121 GLN A C 1
ATOM 941 O O . GLN A 1 121 ? 14.604 0.442 9.100 1.00 88.12 121 GLN A O 1
ATOM 946 N N . ARG A 1 122 ? 13.892 0.996 11.158 1.00 87.00 122 ARG A N 1
ATOM 947 C CA . ARG A 1 122 ? 15.130 1.637 11.613 1.00 87.00 122 ARG A CA 1
ATOM 948 C C . ARG A 1 122 ? 15.418 1.291 13.065 1.00 87.00 122 ARG A C 1
ATOM 950 O O . ARG A 1 122 ? 14.503 0.961 13.812 1.00 87.00 122 ARG A O 1
ATOM 957 N N . VAL A 1 123 ? 16.676 1.390 13.468 1.00 86.31 123 VAL A N 1
ATOM 958 C CA . VAL A 1 123 ? 17.058 1.268 14.880 1.00 86.31 123 VAL A CA 1
ATOM 959 C C . VAL A 1 123 ? 17.261 2.665 15.433 1.00 86.31 123 VAL A C 1
ATOM 961 O O . VAL A 1 123 ? 18.030 3.430 14.858 1.00 86.31 123 VAL A O 1
ATOM 964 N N . ASP A 1 124 ? 16.568 3.003 16.516 1.00 86.12 124 ASP A N 1
ATOM 965 C CA . ASP A 1 124 ? 16.782 4.271 17.208 1.00 86.12 124 ASP A CA 1
ATOM 966 C C . ASP A 1 124 ? 18.146 4.306 17.933 1.00 86.12 124 ASP A C 1
ATOM 968 O O . ASP A 1 124 ? 18.871 3.312 18.033 1.00 86.12 124 ASP A O 1
ATOM 972 N N . ASN A 1 125 ? 18.494 5.459 18.508 1.00 87.00 125 ASN A N 1
ATOM 973 C CA . ASN A 1 125 ? 19.742 5.630 19.265 1.00 87.00 125 ASN A CA 1
ATOM 974 C C . ASN A 1 125 ? 19.864 4.717 20.502 1.00 87.00 125 ASN A C 1
ATOM 976 O O . ASN A 1 125 ? 20.945 4.619 21.087 1.00 87.00 125 ASN A O 1
ATOM 980 N N . TRP A 1 126 ? 18.772 4.084 20.933 1.00 89.62 126 TRP A N 1
ATOM 981 C CA . TRP A 1 126 ? 18.707 3.192 22.088 1.00 89.62 126 TRP A CA 1
ATOM 982 C C . TRP A 1 126 ? 18.685 1.710 21.696 1.00 89.62 126 TRP A C 1
ATOM 984 O O . TRP A 1 126 ? 18.669 0.853 22.579 1.00 89.62 126 TRP A O 1
ATOM 994 N N . GLY A 1 127 ? 18.733 1.390 20.401 1.00 87.38 127 GLY A N 1
ATOM 995 C CA . GLY A 1 127 ? 18.687 0.015 19.922 1.00 87.38 127 GLY A CA 1
ATOM 996 C C . GLY A 1 127 ? 17.274 -0.533 19.706 1.00 87.38 127 GLY A C 1
ATOM 997 O O . GLY A 1 127 ? 17.143 -1.717 19.395 1.00 87.38 127 GLY A O 1
ATOM 998 N N . HIS A 1 128 ? 16.216 0.269 19.868 1.00 87.06 128 HIS A N 1
ATOM 999 C CA . HIS A 1 128 ? 14.856 -0.188 19.597 1.00 87.06 128 HIS A CA 1
ATOM 1000 C C . HIS A 1 128 ? 14.550 -0.131 18.105 1.00 87.06 128 HIS A C 1
ATOM 1002 O O . HIS A 1 128 ? 14.909 0.820 17.410 1.00 87.06 128 HIS A O 1
ATOM 1008 N N . LEU A 1 129 ? 13.832 -1.145 17.625 1.00 84.38 129 LEU A N 1
ATOM 1009 C CA . LEU A 1 129 ? 13.292 -1.149 16.277 1.00 84.38 129 LEU A CA 1
ATOM 1010 C C . LEU A 1 129 ? 12.104 -0.183 16.215 1.00 84.38 129 LEU A C 1
ATOM 1012 O O . LEU A 1 129 ? 11.041 -0.443 16.778 1.00 84.38 129 LEU A O 1
ATOM 1016 N N . GLU A 1 130 ? 12.289 0.926 15.519 1.00 84.94 130 GLU A N 1
ATOM 1017 C CA . GLU A 1 130 ? 11.214 1.813 15.112 1.00 84.94 130 GLU A CA 1
ATOM 1018 C C . GLU A 1 130 ? 10.831 1.520 13.665 1.00 84.94 130 GLU A C 1
ATOM 1020 O O . GLU A 1 130 ? 11.628 1.028 12.862 1.00 84.94 130 GLU A O 1
ATOM 1025 N N . GLY A 1 131 ? 9.621 1.909 13.286 1.00 83.75 131 GLY A N 1
ATOM 1026 C CA . GLY A 1 131 ? 9.321 2.009 11.875 1.00 83.75 131 GLY A CA 1
ATOM 1027 C C . GLY A 1 131 ? 8.321 3.085 11.539 1.00 83.75 131 GLY A C 1
ATOM 1028 O O . GLY A 1 131 ? 7.654 3.676 12.394 1.00 83.75 131 GLY A O 1
ATOM 1029 N N . GLU A 1 132 ? 8.199 3.294 10.242 1.00 85.25 132 GLU A N 1
ATOM 1030 C CA . GLU A 1 132 ? 7.281 4.240 9.640 1.00 85.25 132 GLU A CA 1
ATOM 1031 C C . GLU A 1 132 ? 6.740 3.626 8.352 1.00 85.25 132 GLU A C 1
ATOM 1033 O O . GLU A 1 132 ? 7.500 3.106 7.537 1.00 85.25 132 GLU A O 1
ATOM 1038 N N . THR A 1 133 ? 5.430 3.689 8.149 1.00 87.06 133 THR A N 1
ATOM 1039 C CA . THR A 1 133 ? 4.823 3.319 6.871 1.00 87.06 133 THR A CA 1
ATOM 1040 C C . THR A 1 133 ? 4.636 4.578 6.047 1.00 87.06 133 THR A C 1
ATOM 1042 O O . THR A 1 133 ? 4.030 5.555 6.491 1.00 87.06 133 THR A O 1
ATOM 1045 N N . ILE A 1 134 ? 5.148 4.549 4.824 1.00 87.69 134 ILE A N 1
ATOM 1046 C CA . ILE A 1 134 ? 4.995 5.610 3.844 1.00 87.69 134 ILE A CA 1
ATOM 1047 C C . ILE A 1 134 ? 4.046 5.122 2.754 1.00 87.69 134 ILE A C 1
ATOM 1049 O O . ILE A 1 134 ? 4.335 4.155 2.056 1.00 87.69 134 ILE A O 1
ATOM 1053 N N . LEU A 1 135 ? 2.913 5.799 2.597 1.00 90.00 135 LEU A N 1
ATOM 1054 C CA . LEU A 1 135 ? 1.918 5.470 1.578 1.00 90.00 135 LEU A CA 1
ATOM 1055 C C . LEU A 1 135 ? 2.205 6.272 0.304 1.00 90.00 135 LEU A C 1
ATOM 1057 O O . LEU A 1 135 ? 2.254 7.502 0.349 1.00 90.00 135 LEU A O 1
ATOM 1061 N N . ILE A 1 136 ? 2.404 5.576 -0.817 1.00 90.19 136 ILE A N 1
ATOM 1062 C CA . ILE A 1 136 ? 2.827 6.141 -2.104 1.00 90.19 136 ILE A CA 1
ATOM 1063 C C . ILE A 1 136 ? 1.769 5.823 -3.167 1.00 90.19 136 ILE A C 1
ATOM 1065 O O . ILE A 1 136 ? 1.621 4.659 -3.535 1.00 90.19 136 ILE A O 1
ATOM 1069 N N . PRO A 1 137 ? 1.054 6.811 -3.728 1.00 91.19 137 PRO A N 1
ATOM 1070 C CA . PRO A 1 137 ? 0.179 6.571 -4.872 1.00 91.19 137 PRO A CA 1
ATOM 1071 C C . PRO A 1 137 ? 0.973 6.050 -6.078 1.00 91.19 137 PRO A C 1
ATOM 1073 O O . PRO A 1 137 ? 1.956 6.668 -6.492 1.00 91.19 137 PRO A O 1
ATOM 1076 N N . THR A 1 138 ? 0.517 4.957 -6.689 1.00 91.44 138 THR A N 1
ATOM 1077 C CA . THR A 1 138 ? 1.167 4.313 -7.843 1.00 91.44 138 THR A CA 1
ATOM 1078 C C . THR A 1 138 ? 1.340 5.288 -9.009 1.00 91.44 138 THR A C 1
ATOM 1080 O O . THR A 1 138 ? 2.414 5.364 -9.608 1.00 91.44 138 THR A O 1
ATOM 1083 N N . LYS A 1 139 ? 0.331 6.133 -9.265 1.00 89.75 139 LYS A N 1
ATOM 1084 C CA . LYS A 1 139 ? 0.382 7.180 -10.300 1.00 89.75 139 LYS A CA 1
ATOM 1085 C C . LYS A 1 139 ? 1.538 8.169 -10.133 1.00 89.75 139 LYS A C 1
ATOM 1087 O O . LYS A 1 139 ? 2.016 8.716 -11.121 1.00 89.75 139 LYS A O 1
ATOM 1092 N N . THR A 1 140 ? 2.000 8.402 -8.902 1.00 87.94 140 THR A N 1
ATOM 1093 C CA . THR A 1 140 ? 3.130 9.301 -8.634 1.00 87.94 140 THR A CA 1
ATOM 1094 C C . THR A 1 140 ? 4.419 8.718 -9.203 1.00 87.94 140 THR A C 1
ATOM 1096 O O . THR A 1 140 ? 5.195 9.442 -9.819 1.00 87.94 140 THR A O 1
ATOM 1099 N N . LEU A 1 141 ? 4.630 7.409 -9.035 1.00 89.00 141 LEU A N 1
ATOM 1100 C CA . LEU A 1 141 ? 5.799 6.706 -9.565 1.00 89.00 141 LEU A CA 1
ATOM 1101 C C . LEU A 1 141 ? 5.676 6.490 -11.080 1.00 89.00 141 LEU A C 1
ATOM 1103 O O . LEU A 1 141 ? 6.631 6.744 -11.811 1.00 89.00 141 LEU A O 1
ATOM 1107 N N . LEU A 1 142 ? 4.492 6.095 -11.564 1.00 89.88 142 LEU A N 1
ATOM 1108 C CA . LEU A 1 142 ? 4.226 5.913 -12.996 1.00 89.88 142 LEU A CA 1
ATOM 1109 C C . LEU A 1 142 ? 4.395 7.215 -13.792 1.00 89.88 142 LEU A C 1
ATOM 1111 O O . LEU A 1 142 ? 5.030 7.200 -14.840 1.00 89.88 142 LEU A O 1
ATOM 1115 N N . GLY A 1 143 ? 3.938 8.357 -13.270 1.00 88.50 143 GLY A N 1
ATOM 1116 C CA . GLY A 1 143 ? 4.132 9.652 -13.931 1.00 88.50 143 GLY A CA 1
ATOM 1117 C C . GLY A 1 143 ? 5.610 10.028 -14.119 1.00 88.50 143 GLY A C 1
ATOM 1118 O O . GLY A 1 143 ? 5.958 10.721 -15.076 1.00 88.50 143 GLY A O 1
ATOM 1119 N N . GLN A 1 144 ? 6.514 9.529 -13.264 1.00 86.31 144 GLN A N 1
ATOM 1120 C CA . GLN A 1 144 ? 7.960 9.685 -13.481 1.00 86.31 144 GLN A CA 1
ATOM 1121 C C . GLN A 1 144 ? 8.450 8.801 -14.628 1.00 86.31 144 GLN A C 1
ATOM 1123 O O . GLN A 1 144 ? 9.223 9.258 -15.465 1.00 86.31 144 GLN A O 1
ATOM 1128 N N . ILE A 1 145 ? 7.957 7.564 -14.709 1.00 88.12 145 ILE A N 1
ATOM 1129 C CA . ILE A 1 145 ? 8.289 6.639 -15.799 1.00 88.12 145 ILE A CA 1
ATOM 1130 C C . ILE A 1 145 ? 7.848 7.218 -17.147 1.00 88.12 145 ILE A C 1
ATOM 1132 O O . ILE A 1 145 ? 8.620 7.215 -18.105 1.00 88.12 145 ILE A O 1
ATOM 1136 N N . GLU A 1 146 ? 6.633 7.758 -17.207 1.00 88.12 146 GLU A N 1
ATOM 1137 C CA . GLU A 1 146 ? 6.055 8.336 -18.422 1.00 88.12 146 GLU A CA 1
ATOM 1138 C C . GLU A 1 146 ? 6.748 9.636 -18.848 1.00 88.12 146 GLU A C 1
ATOM 1140 O O . GLU A 1 146 ? 6.987 9.848 -20.038 1.00 88.12 146 GLU A O 1
ATOM 1145 N N . SER A 1 147 ? 7.102 10.504 -17.895 1.00 83.38 147 SER A N 1
ATOM 1146 C CA . SER A 1 147 ? 7.699 11.809 -18.213 1.00 83.38 147 SER A CA 1
ATOM 1147 C C . SER A 1 147 ? 9.137 11.721 -18.728 1.00 83.38 147 SER A C 1
ATOM 1149 O O . SER A 1 147 ? 9.574 12.600 -19.471 1.00 83.38 147 SER A O 1
ATOM 1151 N N . LEU A 1 148 ? 9.873 10.663 -18.382 1.00 77.50 148 LEU A N 1
ATOM 1152 C CA . LEU A 1 148 ? 11.306 10.574 -18.655 1.00 77.50 148 LEU A CA 1
ATOM 1153 C C . LEU A 1 148 ? 11.675 10.041 -20.055 1.00 77.50 148 LEU A C 1
ATOM 1155 O O . LEU A 1 148 ? 12.863 9.900 -20.323 1.00 77.50 148 LEU A O 1
ATOM 1159 N N . LEU A 1 149 ? 10.715 9.770 -20.962 1.00 68.62 149 LEU A N 1
ATOM 1160 C CA . LEU A 1 149 ? 10.969 9.205 -22.312 1.00 68.62 149 LEU A CA 1
ATOM 1161 C C . LEU A 1 149 ? 12.081 8.132 -22.295 1.00 68.62 149 LEU A C 1
ATOM 1163 O O . L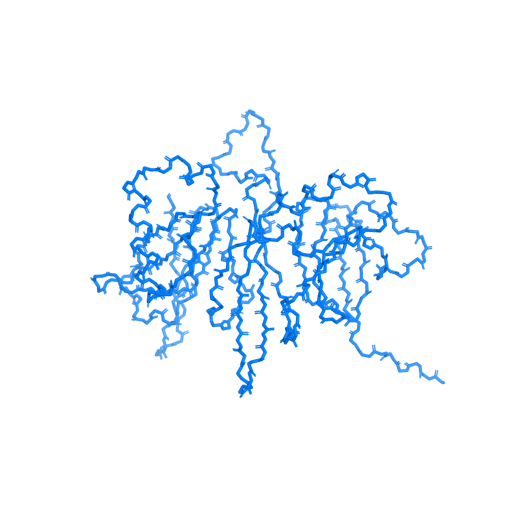EU A 1 149 ? 12.999 8.152 -23.118 1.00 68.62 149 LEU A O 1
ATOM 1167 N N . ILE A 1 150 ? 12.033 7.252 -21.290 1.00 63.25 150 ILE A N 1
ATOM 1168 C CA . ILE A 1 150 ? 13.210 6.545 -20.775 1.00 63.25 150 ILE A CA 1
ATOM 1169 C C . ILE A 1 150 ? 13.826 5.665 -21.862 1.00 63.25 150 ILE A C 1
ATOM 1171 O O . ILE A 1 150 ? 13.319 4.589 -22.179 1.00 63.25 150 ILE A O 1
ATOM 1175 N N . LYS A 1 151 ? 14.950 6.123 -22.419 1.00 65.00 151 LYS A N 1
ATOM 1176 C CA . LYS A 1 151 ? 15.867 5.297 -23.218 1.00 65.00 151 LYS A CA 1
ATOM 1177 C C . LYS A 1 151 ? 17.071 4.830 -22.402 1.00 65.00 151 LYS A C 1
ATOM 1179 O O . LYS A 1 151 ? 17.696 3.842 -22.772 1.00 65.00 151 LYS A O 1
ATOM 1184 N N . GLU A 1 152 ? 17.378 5.523 -21.306 1.00 72.25 152 GLU A N 1
ATOM 1185 C CA . GLU A 1 152 ? 18.561 5.303 -20.477 1.00 72.25 152 GLU A CA 1
ATOM 1186 C C . GLU A 1 152 ? 18.207 5.298 -18.986 1.00 72.25 152 GLU A C 1
ATOM 1188 O O . GLU A 1 152 ? 17.164 5.797 -18.571 1.00 72.25 152 GLU A O 1
ATOM 1193 N N . ARG A 1 153 ? 19.094 4.714 -18.179 1.00 82.00 153 ARG A N 1
ATOM 1194 C CA . ARG A 1 153 ? 18.980 4.633 -16.719 1.00 82.00 153 ARG A CA 1
ATOM 1195 C C . ARG A 1 153 ? 18.929 6.035 -16.107 1.00 82.00 153 ARG A C 1
ATOM 1197 O O . ARG A 1 153 ? 19.845 6.827 -16.320 1.00 82.00 153 ARG A O 1
ATOM 1204 N N . HIS A 1 154 ? 17.917 6.297 -15.283 1.00 86.31 154 HIS A N 1
ATOM 1205 C CA . HIS A 1 154 ? 17.775 7.576 -14.587 1.00 86.31 154 HIS A CA 1
ATOM 1206 C C . HIS A 1 154 ? 17.663 7.415 -13.069 1.00 86.31 154 HIS A C 1
ATOM 1208 O O . HIS A 1 154 ? 16.860 6.630 -12.558 1.00 86.31 154 HIS A O 1
ATOM 1214 N N . ASP A 1 155 ? 18.458 8.213 -12.358 1.00 88.75 155 ASP A N 1
ATOM 1215 C CA . ASP A 1 155 ? 18.362 8.377 -10.912 1.00 88.75 155 ASP A CA 1
ATOM 1216 C C . ASP A 1 155 ? 17.424 9.551 -10.599 1.00 88.75 155 ASP A C 1
ATOM 1218 O O . ASP A 1 155 ? 17.564 10.646 -11.149 1.00 88.75 155 ASP A O 1
ATOM 1222 N N . VAL A 1 156 ? 16.473 9.333 -9.693 1.00 86.31 156 VAL A N 1
ATOM 1223 C CA . VAL A 1 156 ? 15.477 10.327 -9.289 1.00 86.31 156 VAL A CA 1
ATOM 1224 C C . VAL A 1 156 ? 15.601 10.569 -7.785 1.00 86.31 156 VAL A C 1
ATOM 1226 O O . VAL A 1 156 ? 15.342 9.691 -6.957 1.00 86.31 156 VAL A O 1
ATOM 1229 N N . VAL A 1 157 ? 16.001 11.785 -7.409 1.00 83.12 157 VAL A N 1
ATOM 1230 C CA . VAL A 1 157 ? 16.241 12.161 -6.005 1.00 83.12 157 VAL A CA 1
ATOM 1231 C C . VAL A 1 157 ? 14.920 12.360 -5.266 1.00 83.12 157 VAL A C 1
ATOM 1233 O O . VAL A 1 157 ? 14.145 13.248 -5.624 1.00 83.12 157 VAL A O 1
ATOM 1236 N N . TRP A 1 158 ? 14.686 11.597 -4.192 1.00 74.94 158 TRP A N 1
ATOM 1237 C CA . TRP A 1 158 ? 13.414 11.575 -3.452 1.00 74.94 158 TRP A CA 1
ATOM 1238 C C . TRP A 1 158 ? 12.876 12.944 -3.039 1.00 74.94 158 TRP A C 1
ATOM 1240 O O . TRP A 1 158 ? 11.688 13.218 -3.194 1.00 74.94 158 TRP A O 1
ATOM 1250 N N . GLY A 1 159 ? 13.744 13.841 -2.563 1.00 67.94 159 GLY A N 1
ATOM 1251 C CA . GLY A 1 159 ? 13.348 15.175 -2.096 1.00 67.94 159 GLY A CA 1
ATOM 1252 C C . GLY A 1 159 ? 12.660 16.051 -3.151 1.00 67.94 159 GLY A C 1
ATOM 1253 O O . GLY A 1 159 ? 11.941 16.975 -2.782 1.00 67.94 159 GLY A O 1
ATOM 1254 N N . SER A 1 160 ? 12.836 15.752 -4.442 1.00 65.50 160 SER A N 1
ATOM 1255 C CA . SER A 1 160 ? 12.244 16.528 -5.539 1.00 65.50 160 SER A CA 1
ATOM 1256 C C . SER A 1 160 ? 10.776 16.188 -5.841 1.00 65.50 160 SER A C 1
ATOM 1258 O O . SER A 1 160 ? 10.098 16.994 -6.470 1.00 65.50 160 SER A O 1
ATOM 1260 N N . TYR A 1 161 ? 10.257 15.047 -5.366 1.00 64.56 161 TYR A N 1
ATOM 1261 C CA . TYR A 1 161 ? 8.883 14.596 -5.663 1.00 64.56 161 TYR A CA 1
ATOM 1262 C C . TYR A 1 161 ? 8.153 13.970 -4.467 1.00 64.56 161 TYR A C 1
ATOM 1264 O O . TYR A 1 161 ? 6.923 13.987 -4.417 1.00 64.56 161 TYR A O 1
ATOM 1272 N N . GLY A 1 162 ? 8.887 13.430 -3.490 1.00 57.03 162 GLY A N 1
ATOM 1273 C CA . GLY A 1 162 ? 8.323 12.623 -2.417 1.00 57.03 162 GLY A CA 1
ATOM 1274 C C . GLY A 1 162 ? 7.389 13.413 -1.503 1.00 57.03 162 GLY A C 1
ATOM 1275 O O . GLY A 1 162 ? 6.254 13.027 -1.292 1.00 57.03 162 GLY A O 1
ATOM 1276 N N . SER A 1 163 ? 7.792 14.566 -0.977 1.00 61.53 163 SER A N 1
ATOM 1277 C CA . SER A 1 163 ? 7.077 15.187 0.157 1.00 61.53 163 SER A CA 1
ATOM 1278 C C . SER A 1 163 ? 5.592 15.522 -0.068 1.00 61.53 163 SER A C 1
ATOM 1280 O O . SER A 1 163 ? 4.863 15.680 0.906 1.00 61.53 163 SER A O 1
ATOM 1282 N N . HIS A 1 164 ? 5.131 15.639 -1.316 1.00 62.88 164 HIS A N 1
ATOM 1283 C CA . HIS A 1 164 ? 3.775 16.100 -1.636 1.00 62.88 164 HIS A CA 1
ATOM 1284 C C . HIS A 1 164 ? 2.730 14.980 -1.688 1.00 62.88 164 HIS A C 1
ATOM 1286 O O . HIS A 1 164 ? 1.535 15.264 -1.586 1.00 62.88 164 HIS A O 1
ATOM 1292 N N . PHE A 1 165 ? 3.169 13.731 -1.853 1.00 66.19 165 PHE A N 1
ATOM 1293 C CA . PHE A 1 165 ? 2.294 12.574 -2.072 1.00 66.19 165 PHE A CA 1
ATOM 1294 C C . PHE A 1 165 ? 2.565 11.432 -1.097 1.00 66.19 165 PHE A C 1
ATOM 1296 O O . PHE A 1 165 ? 2.094 10.322 -1.318 1.00 66.19 165 PHE A O 1
ATOM 1303 N N . LEU A 1 166 ? 3.335 11.704 -0.044 1.00 73.62 166 LEU A N 1
ATOM 1304 C CA . LEU A 1 166 ? 3.665 10.729 0.980 1.00 73.62 166 LEU A CA 1
ATOM 1305 C C . LEU A 1 166 ? 2.864 11.033 2.223 1.00 73.62 166 LEU A C 1
ATOM 1307 O O . LEU A 1 166 ? 3.029 12.079 2.851 1.00 73.62 166 LEU A O 1
ATOM 1311 N N . GLU A 1 167 ? 2.039 10.073 2.593 1.00 78.94 167 GLU A N 1
ATOM 1312 C CA . GLU A 1 167 ? 1.413 10.069 3.897 1.00 78.94 167 GLU A CA 1
ATOM 1313 C C . GLU A 1 167 ? 2.253 9.179 4.813 1.00 78.94 167 GLU A C 1
ATOM 1315 O O . GL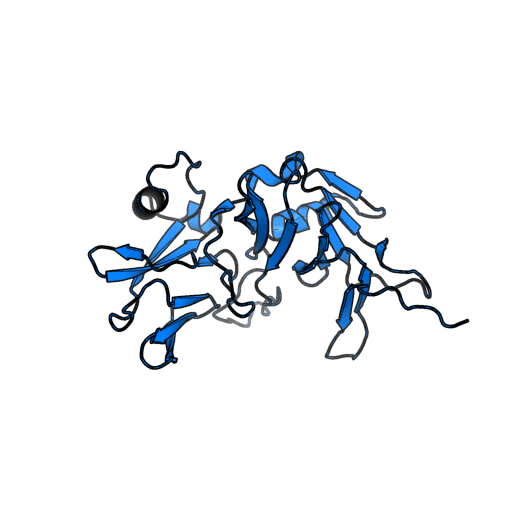U A 1 167 ? 2.457 7.996 4.534 1.00 78.94 167 GLU A O 1
ATOM 1320 N N . ARG A 1 168 ? 2.750 9.763 5.902 1.00 78.94 168 ARG A N 1
ATOM 1321 C CA . ARG A 1 168 ? 3.455 9.033 6.953 1.00 78.94 168 ARG A CA 1
ATOM 1322 C C . ARG A 1 168 ? 2.449 8.506 7.962 1.00 78.94 168 ARG A C 1
ATOM 1324 O O . ARG A 1 168 ? 1.607 9.255 8.467 1.00 78.94 168 ARG A O 1
ATOM 1331 N N . VAL A 1 169 ? 2.556 7.224 8.270 1.00 78.81 169 VAL A N 1
ATOM 1332 C CA . VAL A 1 169 ? 1.761 6.551 9.292 1.00 78.81 169 VAL A CA 1
ATOM 1333 C C . VAL A 1 169 ? 2.739 5.901 10.271 1.00 78.81 169 VAL A C 1
ATOM 1335 O O . VAL A 1 169 ? 3.714 5.294 9.825 1.00 78.81 169 VAL A O 1
ATOM 1338 N N . PRO A 1 170 ? 2.534 6.028 11.596 1.00 72.19 170 PRO A N 1
ATOM 1339 C CA . PRO A 1 170 ? 3.360 5.306 12.559 1.00 72.19 170 PRO A CA 1
ATOM 1340 C C . PRO A 1 170 ? 3.366 3.809 12.225 1.00 72.19 170 PRO A C 1
ATOM 1342 O O . PRO A 1 170 ? 2.309 3.274 11.879 1.00 72.19 170 PRO A O 1
ATOM 1345 N N . LEU A 1 171 ? 4.513 3.129 12.324 1.00 69.81 171 LEU A N 1
ATOM 1346 C CA . LEU A 1 171 ? 4.512 1.668 12.245 1.00 69.81 171 LEU A CA 1
ATOM 1347 C C . LEU A 1 171 ? 3.812 1.123 13.488 1.00 69.81 171 LEU A C 1
ATOM 1349 O O . LEU A 1 171 ? 4.093 1.532 14.615 1.00 69.81 171 LEU A O 1
ATOM 1353 N N . HIS A 1 172 ? 2.876 0.212 13.276 1.00 65.00 172 HIS A N 1
ATOM 1354 C CA . HIS A 1 172 ? 2.093 -0.396 14.339 1.00 65.00 172 HIS A CA 1
ATOM 1355 C C . HIS A 1 172 ? 2.400 -1.894 14.367 1.00 65.00 172 HIS A C 1
ATOM 1357 O O . HIS A 1 172 ? 1.859 -2.638 13.561 1.00 65.00 172 HIS A O 1
ATOM 1363 N N . GLY A 1 173 ? 3.267 -2.312 15.294 1.00 61.56 173 GLY A N 1
ATOM 1364 C CA . GLY A 1 173 ? 3.562 -3.727 15.554 1.00 61.56 173 GLY A CA 1
ATOM 1365 C C . GLY A 1 173 ? 4.346 -4.443 14.449 1.00 61.56 173 GLY A C 1
ATOM 1366 O O . GLY A 1 173 ? 4.648 -3.871 13.404 1.00 61.56 173 GLY A O 1
ATOM 1367 N N . GLY A 1 174 ? 4.728 -5.694 14.724 1.00 59.78 174 GLY A N 1
ATOM 1368 C CA . GLY A 1 174 ? 5.201 -6.630 13.704 1.00 59.78 174 GLY A CA 1
ATOM 1369 C C . GLY A 1 174 ? 3.997 -7.140 12.919 1.00 59.78 174 GLY A C 1
ATOM 1370 O O . GLY A 1 174 ? 3.002 -7.528 13.521 1.00 59.78 174 GLY A O 1
ATOM 1371 N N . TRP A 1 175 ? 4.068 -7.071 11.595 1.00 66.38 175 TRP A N 1
ATOM 1372 C CA . TRP A 1 175 ? 2.960 -7.418 10.714 1.00 66.38 175 TRP A CA 1
ATOM 1373 C C . TRP A 1 175 ? 3.196 -8.835 10.217 1.00 66.38 175 TRP A C 1
ATOM 1375 O O . TRP A 1 175 ? 4.284 -9.129 9.711 1.00 66.38 175 TRP A O 1
ATOM 1385 N N . ASP A 1 176 ? 2.184 -9.689 10.307 1.00 62.09 176 ASP A N 1
ATOM 1386 C CA . ASP A 1 176 ? 2.222 -10.946 9.579 1.00 62.09 176 ASP A CA 1
ATOM 1387 C C . ASP A 1 176 ? 2.013 -10.662 8.089 1.00 62.09 176 ASP A C 1
ATOM 1389 O O . ASP A 1 176 ? 1.114 -9.924 7.687 1.00 62.09 176 ASP A O 1
ATOM 1393 N N . VAL A 1 177 ? 2.854 -11.273 7.253 1.00 54.38 177 VAL A N 1
ATOM 1394 C CA . VAL A 1 177 ? 2.946 -11.069 5.790 1.00 54.38 177 VAL A CA 1
ATOM 1395 C C . VAL A 1 177 ? 1.598 -11.239 5.057 1.00 54.38 177 VAL A C 1
ATOM 1397 O O . VAL A 1 177 ? 1.444 -10.809 3.917 1.00 54.38 177 VAL A O 1
ATOM 1400 N N . TRP A 1 178 ? 0.603 -11.840 5.711 1.00 57.38 178 TRP A N 1
ATOM 1401 C CA . TRP A 1 178 ? -0.719 -12.136 5.166 1.00 57.38 178 TRP A CA 1
ATOM 1402 C C . TRP A 1 178 ? -1.727 -10.983 5.252 1.00 57.38 178 TRP A C 1
ATOM 1404 O O . TRP A 1 178 ? -2.745 -11.030 4.563 1.00 57.38 178 TRP A O 1
ATOM 1414 N N . THR A 1 179 ? -1.490 -9.946 6.062 1.00 63.88 179 THR A N 1
ATOM 1415 C CA . THR A 1 179 ? -2.453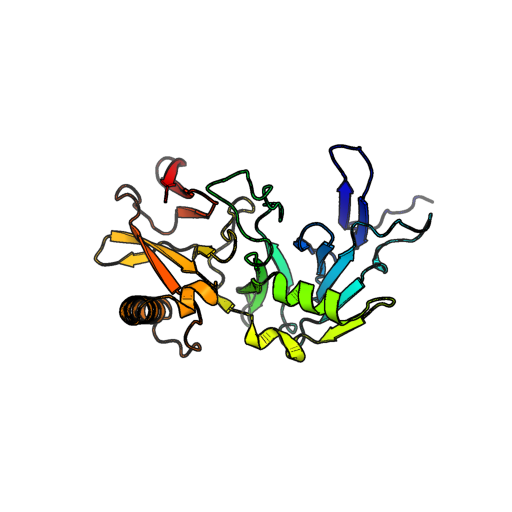 -8.843 6.193 1.00 63.88 179 THR A CA 1
ATOM 1416 C C . THR A 1 179 ? -2.257 -7.816 5.080 1.00 63.88 179 THR A C 1
ATOM 1418 O O . THR A 1 179 ? -1.281 -7.070 5.084 1.00 63.88 179 THR A O 1
ATOM 1421 N N . CYS A 1 180 ? -3.190 -7.748 4.124 1.00 73.81 180 CYS A N 1
ATOM 1422 C CA . CYS A 1 180 ? -3.251 -6.649 3.162 1.00 73.81 180 CYS A CA 1
ATOM 1423 C C . CYS A 1 180 ? -3.997 -5.471 3.801 1.00 73.81 180 CYS A C 1
ATOM 1425 O O . CYS A 1 180 ? -5.207 -5.515 4.002 1.00 73.81 180 CYS A O 1
ATOM 1427 N N . PHE A 1 181 ? -3.276 -4.420 4.173 1.00 84.00 181 PHE A N 1
ATOM 1428 C CA . PHE A 1 181 ? -3.843 -3.244 4.842 1.00 84.00 181 PHE A CA 1
ATOM 1429 C C . PHE A 1 181 ? -4.065 -2.064 3.895 1.00 84.00 181 PHE A C 1
ATOM 1431 O O . PHE A 1 181 ? -4.472 -0.984 4.326 1.00 84.00 181 PHE A O 1
ATOM 1438 N N . VAL A 1 182 ? -3.815 -2.276 2.605 1.00 89.38 182 VAL A N 1
ATOM 1439 C CA . VAL A 1 182 ? -4.056 -1.314 1.538 1.00 89.38 182 VAL A CA 1
ATOM 1440 C C . VAL A 1 182 ? -4.904 -1.978 0.466 1.00 89.38 182 VAL A C 1
ATOM 1442 O O . VAL A 1 182 ? -4.519 -3.011 -0.062 1.00 89.38 182 VAL A O 1
ATOM 1445 N N . PHE A 1 183 ? -6.019 -1.351 0.114 1.00 90.38 183 PHE A N 1
ATOM 1446 C CA . PHE A 1 183 ? -6.833 -1.740 -1.032 1.00 90.38 183 PHE A CA 1
ATOM 1447 C C . PHE A 1 183 ? -7.217 -0.485 -1.809 1.00 90.38 183 PHE A C 1
ATOM 1449 O O . PHE A 1 183 ? -7.823 0.443 -1.256 1.00 90.38 183 PHE A O 1
ATOM 1456 N N . GLY A 1 184 ? -6.833 -0.422 -3.083 1.00 90.69 184 GLY A N 1
ATOM 1457 C CA . GLY A 1 184 ? -6.900 0.819 -3.851 1.00 90.69 184 GLY A CA 1
ATOM 1458 C C . GLY A 1 184 ? -6.247 1.984 -3.093 1.00 90.69 184 GLY A C 1
ATOM 1459 O O . GLY A 1 184 ? -5.124 1.842 -2.627 1.00 90.69 184 GLY A O 1
ATOM 1460 N N . MET A 1 185 ? -6.959 3.109 -2.915 1.00 91.75 185 MET A N 1
ATOM 1461 C CA . MET A 1 185 ? -6.510 4.278 -2.126 1.00 91.75 185 MET A CA 1
ATOM 1462 C C . MET A 1 185 ? -6.912 4.238 -0.640 1.00 91.75 185 MET A C 1
ATOM 1464 O O . MET A 1 185 ? -6.858 5.264 0.046 1.00 91.75 185 MET A O 1
ATOM 1468 N N . ARG A 1 186 ? -7.391 3.097 -0.137 1.00 92.50 186 ARG A N 1
ATOM 1469 C CA . ARG A 1 186 ? -7.799 2.937 1.262 1.00 92.50 186 ARG A CA 1
ATOM 1470 C C . ARG A 1 186 ? -6.715 2.205 2.033 1.00 92.50 186 ARG A C 1
ATOM 1472 O O . ARG A 1 186 ? -6.166 1.220 1.560 1.00 92.50 186 ARG A O 1
ATOM 1479 N N . HIS A 1 187 ? -6.456 2.674 3.242 1.00 91.50 187 HIS A N 1
ATOM 1480 C CA . HIS A 1 187 ? -5.502 2.102 4.174 1.00 91.50 187 HIS A CA 1
ATOM 1481 C C . HIS A 1 187 ? -6.192 1.863 5.515 1.00 91.50 187 HIS A C 1
ATOM 1483 O O . HIS A 1 187 ? -6.646 2.817 6.156 1.00 91.50 187 HIS A O 1
ATOM 1489 N N . ILE A 1 188 ? -6.267 0.615 5.966 1.00 90.81 188 ILE A N 1
ATOM 1490 C CA . ILE A 1 188 ? -6.738 0.325 7.321 1.00 90.81 188 ILE A CA 1
ATOM 1491 C C . ILE A 1 188 ? -5.608 0.613 8.301 1.00 90.81 188 ILE A C 1
ATOM 1493 O O . ILE A 1 188 ? -4.482 0.155 8.130 1.00 90.81 188 ILE A O 1
ATOM 1497 N N . ILE A 1 189 ? -5.884 1.422 9.322 1.00 88.38 189 ILE A N 1
ATOM 1498 C CA . ILE A 1 189 ? -4.925 1.598 10.405 1.00 88.38 189 ILE A CA 1
ATOM 1499 C C . ILE A 1 189 ? -4.955 0.288 11.197 1.00 88.38 189 ILE A C 1
ATOM 1501 O O . ILE A 1 189 ? -6.025 -0.057 11.704 1.00 88.38 189 ILE A O 1
ATOM 1505 N N . PRO A 1 190 ? -3.830 -0.440 11.311 1.00 81.88 190 PRO A N 1
ATOM 1506 C CA . PRO A 1 190 ? -3.745 -1.769 11.935 1.00 81.88 190 PRO A CA 1
ATOM 1507 C C . PRO A 1 190 ? -3.797 -1.656 13.470 1.00 81.88 190 PRO A C 1
ATOM 1509 O O . PRO A 1 190 ? -2.922 -2.103 14.206 1.00 81.88 190 PRO A O 1
ATOM 1512 N N . ARG A 1 191 ? -4.789 -0.926 13.969 1.00 84.06 191 ARG A N 1
ATOM 1513 C CA . ARG A 1 191 ? -5.011 -0.683 15.380 1.00 84.06 191 ARG A CA 1
ATOM 1514 C C . ARG A 1 191 ? -6.493 -0.495 15.608 1.00 84.06 191 ARG A C 1
ATOM 1516 O O . ARG A 1 191 ? -7.099 0.457 15.116 1.00 84.06 191 ARG A O 1
ATOM 1523 N N . VAL A 1 192 ? -7.037 -1.349 16.458 1.00 89.50 192 VAL A N 1
ATOM 1524 C CA . VAL A 1 192 ? -8.366 -1.148 17.014 1.00 89.50 192 VAL A CA 1
ATOM 1525 C C . VAL A 1 192 ? -8.271 -0.118 18.141 1.00 89.50 192 VAL A C 1
ATOM 1527 O O . VAL A 1 192 ? -7.429 -0.208 19.040 1.00 89.50 192 VAL A O 1
ATOM 1530 N N . ILE A 1 193 ? -9.125 0.900 18.088 1.00 90.25 193 ILE A N 1
ATOM 1531 C CA . ILE A 1 193 ? -9.256 1.903 19.151 1.00 90.25 193 ILE A CA 1
ATOM 1532 C C . ILE A 1 193 ? -10.602 1.727 19.852 1.00 90.25 193 ILE A C 1
ATOM 1534 O O . ILE A 1 193 ? -11.513 1.094 19.324 1.00 90.25 193 ILE A O 1
ATOM 1538 N N . ARG A 1 194 ? -10.744 2.283 21.059 1.00 90.81 194 ARG A N 1
ATOM 1539 C CA . ARG A 1 194 ? -12.042 2.354 21.738 1.00 90.81 194 ARG A CA 1
ATOM 1540 C C . ARG A 1 194 ? -12.615 3.755 21.601 1.00 90.81 194 ARG A C 1
ATOM 1542 O O . ARG A 1 194 ? -12.047 4.700 22.143 1.00 90.81 194 ARG A O 1
ATOM 1549 N N . LEU A 1 195 ? -13.750 3.872 20.922 1.00 90.00 195 LEU A N 1
ATOM 1550 C CA . LEU A 1 195 ? -14.508 5.112 20.796 1.00 90.00 195 LEU A CA 1
ATOM 1551 C C . LEU A 1 195 ? -15.829 4.941 21.552 1.00 90.00 195 LEU A C 1
ATOM 1553 O O . LEU A 1 195 ? -16.585 4.010 21.286 1.00 90.00 195 LEU A O 1
ATOM 1557 N N . HIS A 1 196 ? -16.069 5.782 22.562 1.00 91.44 196 HIS A N 1
ATOM 1558 C CA . HIS A 1 196 ? -17.221 5.656 23.474 1.00 91.44 196 HIS A CA 1
ATOM 1559 C C . HIS A 1 196 ? -17.372 4.248 24.088 1.00 91.44 196 HIS A C 1
ATOM 1561 O O . HIS A 1 196 ? -18.471 3.715 24.215 1.00 91.44 196 HIS A O 1
ATOM 1567 N N . GLY A 1 197 ? -16.246 3.617 24.439 1.00 91.38 197 GLY A N 1
ATOM 1568 C CA . GLY A 1 197 ? -16.201 2.275 25.029 1.00 91.38 197 GLY A CA 1
ATOM 1569 C C . GLY A 1 197 ? -16.290 1.116 24.029 1.00 91.38 197 GLY A C 1
ATOM 1570 O O . GLY A 1 197 ? -15.945 -0.006 24.402 1.00 91.38 197 GLY A O 1
ATOM 1571 N N . LYS A 1 198 ? -16.657 1.365 22.766 1.00 93.38 198 LYS A N 1
ATOM 1572 C CA . LYS A 1 198 ? -16.799 0.333 21.729 1.00 93.38 198 LYS A CA 1
ATOM 1573 C C . LYS A 1 198 ? -15.518 0.166 20.907 1.00 93.38 198 LYS A C 1
ATOM 1575 O O . LYS A 1 198 ? -14.889 1.181 20.595 1.00 93.38 198 LYS A O 1
ATOM 1580 N N . PRO A 1 199 ? -15.115 -1.070 20.560 1.00 93.94 199 PRO A N 1
ATOM 1581 C CA . PRO A 1 199 ? -14.001 -1.291 19.649 1.00 93.94 199 PRO A CA 1
ATOM 1582 C C . PRO A 1 199 ? -14.386 -0.810 18.247 1.00 93.94 199 PRO A C 1
ATOM 1584 O O . PRO A 1 199 ? -15.452 -1.144 17.728 1.00 93.94 199 PRO A O 1
ATOM 1587 N N . VAL A 1 200 ? -13.523 -0.004 17.640 1.00 95.12 200 VAL A N 1
ATOM 1588 C CA . VAL A 1 200 ? -13.685 0.479 16.269 1.00 95.12 200 VAL A CA 1
ATOM 1589 C C . VAL A 1 200 ? -12.368 0.326 15.520 1.00 95.12 200 VAL A C 1
ATOM 1591 O O . VAL A 1 200 ? -11.288 0.544 16.078 1.00 95.12 200 VAL A O 1
ATOM 1594 N N . MET A 1 201 ? -12.465 -0.034 14.246 1.00 94.94 201 MET A N 1
ATOM 1595 C CA . MET A 1 201 ? -11.356 0.076 13.305 1.00 94.94 201 MET A CA 1
ATOM 1596 C C . MET A 1 201 ? -11.395 1.440 12.624 1.00 94.94 201 MET A C 1
ATOM 1598 O O . MET A 1 201 ? -12.464 2.038 12.478 1.00 94.94 201 MET A O 1
ATOM 1602 N N . VAL A 1 202 ? -10.232 1.916 12.185 1.00 93.56 202 VAL A N 1
ATOM 1603 C CA . VAL A 1 202 ? -10.114 3.183 11.462 1.00 93.56 202 VAL A CA 1
ATOM 1604 C C . VAL A 1 202 ? -9.602 2.916 10.057 1.00 93.56 202 VAL A C 1
ATOM 1606 O O . VAL A 1 202 ? -8.512 2.379 9.874 1.00 93.56 202 VAL A O 1
ATOM 1609 N N . VAL A 1 203 ? -10.378 3.332 9.064 1.00 93.88 203 VAL A N 1
ATOM 1610 C CA . VAL A 1 203 ? -10.003 3.287 7.652 1.00 93.88 203 VAL A CA 1
ATOM 1611 C C . VAL A 1 203 ? -9.651 4.697 7.205 1.00 93.88 203 VAL A C 1
ATOM 1613 O O . VAL A 1 203 ? -10.405 5.640 7.435 1.00 93.88 203 VAL A O 1
ATOM 1616 N N . ARG A 1 204 ? -8.497 4.848 6.563 1.00 92.31 204 ARG A N 1
ATOM 1617 C CA . ARG A 1 204 ? -8.035 6.090 5.948 1.00 92.31 204 ARG A CA 1
ATOM 1618 C C . ARG A 1 204 ? -8.226 6.004 4.441 1.00 92.31 204 ARG A C 1
ATOM 1620 O O . ARG A 1 204 ? -7.708 5.092 3.814 1.00 92.31 204 ARG A O 1
ATOM 1627 N N . ASP A 1 205 ? -8.928 6.961 3.855 1.00 93.12 205 ASP A N 1
ATOM 1628 C CA . ASP A 1 205 ? -9.109 7.086 2.410 1.00 93.12 205 ASP A CA 1
ATOM 1629 C C . ASP A 1 205 ? -8.255 8.235 1.875 1.00 93.12 205 ASP A C 1
ATOM 1631 O O . ASP A 1 205 ? -8.489 9.404 2.192 1.00 93.12 205 ASP A O 1
ATOM 1635 N N . LEU A 1 206 ? -7.245 7.890 1.081 1.00 91.25 206 LEU A N 1
ATOM 1636 C CA . LEU A 1 206 ? -6.270 8.820 0.524 1.00 91.25 206 LEU A CA 1
ATOM 1637 C C . LEU A 1 206 ? -6.647 9.311 -0.882 1.00 91.25 206 LEU A C 1
ATOM 1639 O O . LEU A 1 206 ? -5.840 9.987 -1.518 1.00 91.25 206 LEU A O 1
ATOM 1643 N N . SER A 1 207 ? -7.841 8.992 -1.402 1.00 90.75 207 SER A N 1
ATOM 1644 C CA . SER A 1 207 ? -8.260 9.487 -2.720 1.00 90.75 207 SER A CA 1
ATOM 1645 C C . SER A 1 207 ? -8.491 11.003 -2.681 1.00 90.75 207 SER A C 1
ATOM 1647 O O . SER A 1 207 ? -9.416 11.466 -2.000 1.00 90.75 207 SER A O 1
ATOM 1649 N N . PRO A 1 208 ? -7.728 11.803 -3.458 1.00 88.56 208 PRO A N 1
ATOM 1650 C CA . PRO A 1 208 ? -7.923 13.250 -3.507 1.00 88.56 208 PRO A CA 1
ATOM 1651 C C . PRO A 1 208 ? -9.328 13.617 -3.987 1.00 88.56 208 PRO A C 1
ATOM 1653 O O . PRO A 1 208 ? -9.934 14.559 -3.486 1.00 88.56 208 PRO A O 1
ATOM 1656 N N . THR A 1 209 ? -9.878 12.844 -4.926 1.00 90.12 209 THR A N 1
ATOM 1657 C CA . THR A 1 209 ? -11.225 13.057 -5.463 1.00 90.12 209 THR A CA 1
ATOM 1658 C C . THR A 1 209 ? -12.287 12.868 -4.387 1.00 90.12 209 THR A C 1
ATOM 1660 O O . THR A 1 209 ? -13.205 13.680 -4.290 1.00 90.12 209 THR A O 1
ATOM 1663 N N . ARG A 1 210 ? -12.168 11.817 -3.563 1.00 90.88 210 ARG A N 1
ATOM 1664 C CA . ARG A 1 210 ? -13.112 11.569 -2.464 1.00 90.88 210 ARG A CA 1
ATOM 1665 C C . ARG A 1 210 ? -12.955 12.595 -1.349 1.00 90.88 210 ARG A C 1
ATOM 1667 O O . ARG A 1 210 ? -13.962 13.103 -0.875 1.00 90.88 210 ARG A O 1
ATOM 1674 N N . PHE A 1 211 ? -11.728 13.001 -1.028 1.00 91.50 211 PHE A N 1
ATOM 1675 C CA . PHE A 1 211 ? -11.486 14.107 -0.101 1.00 91.50 211 PHE A CA 1
ATOM 1676 C C . PHE A 1 211 ? -12.137 15.415 -0.577 1.00 91.50 211 PHE A C 1
ATOM 1678 O O . PHE A 1 211 ? -12.827 16.076 0.197 1.00 91.50 211 PHE A O 1
ATOM 1685 N N . LEU A 1 212 ? -11.981 15.777 -1.857 1.00 91.38 212 LEU A N 1
ATOM 1686 C CA . LEU A 1 212 ? -12.570 16.988 -2.445 1.00 91.38 212 LEU A CA 1
ATOM 1687 C C . LEU A 1 212 ? -14.104 16.949 -2.512 1.00 91.38 212 LEU A C 1
ATOM 1689 O O . LEU A 1 212 ? -14.733 18.002 -2.426 1.00 91.38 212 LEU A O 1
ATOM 1693 N N . LYS A 1 213 ? -14.698 15.758 -2.636 1.00 94.44 213 LYS A N 1
ATOM 1694 C CA . LYS A 1 213 ? -16.155 15.555 -2.637 1.00 94.44 213 LYS A CA 1
ATOM 1695 C C . LYS A 1 213 ? -16.769 15.425 -1.241 1.00 94.44 213 LYS A C 1
ATOM 1697 O O . LYS A 1 213 ? -17.979 15.588 -1.132 1.00 94.44 213 LYS A O 1
ATOM 1702 N N . ALA A 1 214 ? -15.968 15.121 -0.220 1.00 94.75 214 ALA A N 1
ATOM 1703 C CA . ALA A 1 214 ? -16.442 14.993 1.155 1.00 94.75 214 ALA A CA 1
ATOM 1704 C C . ALA A 1 214 ? -17.064 16.304 1.652 1.00 94.75 214 ALA A C 1
ATOM 1706 O O . ALA A 1 214 ? -16.581 17.393 1.308 1.00 94.75 214 ALA A O 1
ATOM 1707 N N . SER A 1 215 ? -18.117 16.189 2.462 1.00 95.94 215 SER A N 1
ATOM 1708 C CA . SER A 1 215 ? -18.746 17.348 3.096 1.00 95.94 215 SER A CA 1
ATOM 1709 C C . SER A 1 215 ? -17.794 18.016 4.099 1.00 95.94 215 SER A C 1
ATOM 1711 O O . SER A 1 215 ? -16.781 17.446 4.509 1.00 95.94 215 SER A O 1
ATOM 1713 N N . GLU A 1 216 ? -18.094 19.257 4.485 1.00 95.00 216 GLU A N 1
ATOM 1714 C CA . GLU A 1 216 ? -17.340 19.944 5.541 1.00 95.00 216 GLU A CA 1
ATOM 1715 C C . GLU A 1 216 ? -17.428 19.178 6.868 1.00 95.00 216 GLU A C 1
ATOM 1717 O O . GLU A 1 216 ? -16.398 18.921 7.481 1.00 95.00 216 GLU A O 1
ATOM 1722 N N . GLU A 1 217 ? -18.623 18.692 7.217 1.00 95.75 217 GLU A N 1
ATOM 1723 C CA . GLU A 1 217 ? -18.875 17.838 8.385 1.00 95.75 217 GLU A CA 1
ATOM 1724 C C . GLU A 1 217 ? -18.024 16.556 8.361 1.00 95.75 217 GLU A C 1
ATOM 1726 O O . GLU A 1 217 ? -17.306 16.281 9.319 1.00 95.75 217 GLU A O 1
ATOM 1731 N N . GLU A 1 218 ? -17.988 15.819 7.241 1.00 94.19 218 GLU A N 1
ATOM 1732 C CA . GLU A 1 218 ? -17.152 14.612 7.109 1.00 94.19 218 GLU A CA 1
ATOM 1733 C C . GLU A 1 218 ? -15.656 14.921 7.303 1.00 94.19 218 GLU A C 1
ATOM 1735 O O . GLU A 1 218 ? -14.903 14.123 7.871 1.00 94.19 218 GLU A O 1
ATOM 1740 N N . ARG A 1 219 ? -15.190 16.081 6.823 1.00 93.12 219 ARG A N 1
ATOM 1741 C CA . ARG A 1 219 ? -13.796 16.511 7.007 1.00 93.12 219 ARG A CA 1
ATOM 1742 C C . ARG A 1 219 ? -13.517 16.920 8.449 1.00 93.12 219 ARG A C 1
ATOM 1744 O O . ARG A 1 219 ? -12.436 16.618 8.952 1.00 93.12 219 ARG A O 1
ATOM 1751 N N . GLU A 1 220 ? -14.451 17.592 9.111 1.00 92.44 220 GLU A N 1
ATOM 1752 C CA . GLU A 1 220 ? -14.343 17.961 10.524 1.00 92.44 220 GLU A CA 1
ATOM 1753 C C . GLU A 1 220 ? -14.304 16.726 11.428 1.00 92.44 220 GLU A C 1
ATOM 1755 O O . GLU A 1 220 ? -13.416 16.628 12.278 1.00 92.44 220 GLU A O 1
ATOM 1760 N N . GLU A 1 221 ? -15.176 15.744 11.195 1.00 93.06 221 GLU A N 1
ATOM 1761 C CA . GLU A 1 221 ? -15.161 14.458 11.900 1.00 93.06 221 GLU A CA 1
ATOM 1762 C C . GLU A 1 221 ? -13.834 13.716 11.694 1.00 93.06 221 GLU A C 1
ATOM 1764 O O . GLU A 1 221 ? -13.199 13.278 12.659 1.00 93.06 221 GLU A O 1
ATOM 1769 N N . SER A 1 222 ? -13.367 13.634 10.442 1.00 92.62 222 SER A N 1
ATOM 1770 C CA . SER A 1 222 ? -12.060 13.063 10.099 1.00 92.62 222 SER A CA 1
ATOM 1771 C C . SER A 1 222 ? -10.917 13.769 10.843 1.00 92.62 222 SER A C 1
ATOM 1773 O O . SER A 1 222 ? -10.034 13.117 11.409 1.00 92.62 222 SER A O 1
ATOM 1775 N N . ASN A 1 223 ? -10.944 15.103 10.904 1.00 89.62 223 ASN A N 1
ATOM 1776 C CA . ASN A 1 223 ? -9.943 15.905 11.607 1.00 89.62 223 ASN A CA 1
ATOM 1777 C C . ASN A 1 223 ? -9.976 15.672 13.122 1.00 89.62 223 ASN A C 1
ATOM 1779 O O . ASN A 1 223 ? -8.919 15.511 13.737 1.00 89.62 223 ASN A O 1
ATOM 1783 N N . ALA A 1 224 ? -11.165 15.624 13.725 1.00 90.00 224 ALA A N 1
ATOM 1784 C CA . ALA A 1 224 ? -11.332 15.338 15.146 1.00 90.00 224 ALA A CA 1
ATOM 1785 C C . ALA A 1 224 ? -10.797 13.940 15.495 1.00 90.00 224 ALA A C 1
ATOM 1787 O O . ALA A 1 224 ? -10.046 13.778 16.462 1.00 90.00 224 ALA A O 1
ATOM 1788 N N . LEU A 1 225 ? -11.104 12.941 14.661 1.00 90.44 225 LEU A N 1
ATOM 1789 C CA . LEU A 1 225 ? -10.584 11.585 14.805 1.00 90.44 225 LEU A CA 1
ATOM 1790 C C . LEU A 1 225 ? -9.057 11.545 14.673 1.00 90.44 225 LEU A C 1
ATOM 1792 O O . LEU A 1 225 ? -8.381 10.923 15.494 1.00 90.44 225 LEU A O 1
ATOM 1796 N N . HIS A 1 226 ? -8.493 12.254 13.693 1.00 87.94 226 HIS A N 1
ATOM 1797 C CA . HIS A 1 226 ? -7.046 12.348 13.520 1.00 87.94 226 HIS A CA 1
ATOM 1798 C C . HIS A 1 226 ? -6.362 12.932 14.764 1.00 87.94 226 HIS A C 1
ATOM 1800 O O . HIS A 1 226 ? -5.398 12.352 15.265 1.00 87.94 226 HIS A O 1
ATOM 1806 N N . GLN A 1 227 ? -6.880 14.044 15.297 1.00 86.69 227 GLN A N 1
ATOM 1807 C CA . GLN A 1 227 ? -6.350 14.684 16.506 1.00 86.69 227 GLN A CA 1
ATOM 1808 C C . GLN A 1 227 ? -6.410 13.756 17.726 1.00 86.69 227 GLN A C 1
ATOM 1810 O O . GLN A 1 227 ? -5.450 13.688 18.501 1.00 86.69 227 GLN A O 1
ATOM 1815 N N . ALA A 1 228 ? -7.506 13.006 17.877 1.00 86.75 228 ALA A N 1
ATOM 1816 C CA . ALA 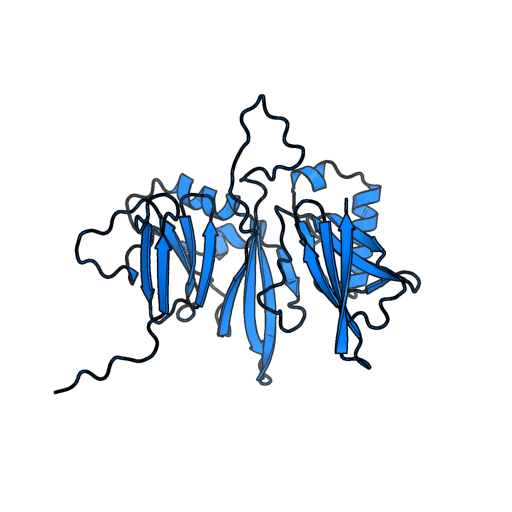A 1 228 ? -7.657 12.024 18.946 1.00 86.75 228 ALA A CA 1
ATOM 1817 C C . ALA A 1 228 ? -6.608 10.900 18.846 1.00 86.75 228 ALA A C 1
ATOM 1819 O O . ALA A 1 228 ? -6.054 10.468 19.859 1.00 86.75 228 ALA A O 1
ATOM 1820 N N . MET A 1 229 ? -6.289 10.453 17.627 1.00 84.19 229 MET A N 1
ATOM 1821 C CA . MET A 1 229 ? -5.307 9.391 17.389 1.00 84.19 229 MET A CA 1
ATOM 1822 C C . MET A 1 229 ? -3.858 9.839 17.593 1.00 84.19 229 MET A C 1
ATOM 1824 O O . MET A 1 229 ? -3.048 9.074 18.118 1.00 84.19 229 MET A O 1
ATOM 1828 N N . THR A 1 230 ? -3.516 11.063 17.193 1.00 83.38 230 THR A N 1
ATOM 1829 C CA . THR A 1 230 ? -2.130 11.560 17.220 1.00 83.38 230 THR A CA 1
ATOM 1830 C C . THR A 1 230 ? -1.720 12.181 18.554 1.00 83.38 230 THR A C 1
ATOM 1832 O O . THR A 1 230 ? -0.596 12.669 18.673 1.00 83.38 230 THR A O 1
ATOM 1835 N N . ARG A 1 231 ? -2.599 12.164 19.571 1.00 80.31 231 ARG A N 1
ATOM 1836 C CA . ARG A 1 231 ? -2.362 12.761 20.902 1.00 80.31 231 ARG A CA 1
ATOM 1837 C C . ARG A 1 231 ? -1.851 14.210 20.821 1.00 80.31 231 ARG A C 1
ATOM 1839 O O . ARG A 1 231 ? -1.028 14.628 21.631 1.00 80.31 231 ARG A O 1
ATOM 1846 N N . GLY A 1 232 ? -2.314 14.969 19.826 1.00 64.44 232 GLY A N 1
ATOM 1847 C CA . GLY A 1 232 ? -1.911 16.363 19.619 1.00 64.44 232 GLY A CA 1
ATOM 1848 C C . GLY A 1 232 ? -0.542 16.564 18.958 1.00 64.44 232 GLY A C 1
ATOM 1849 O O . GLY A 1 232 ? -0.030 17.685 18.973 1.00 64.44 232 GLY A O 1
ATOM 1850 N N . SER A 1 233 ? 0.060 15.527 18.362 1.00 69.56 233 SER A N 1
ATOM 1851 C CA . SER A 1 233 ? 1.225 15.717 17.492 1.00 69.56 233 SER A CA 1
ATOM 1852 C C . SER A 1 233 ? 0.866 16.683 16.359 1.00 69.56 233 SER A C 1
ATOM 1854 O O . SER A 1 233 ? -0.144 16.503 15.678 1.00 69.56 233 SER A O 1
ATOM 1856 N N . ARG A 1 234 ? 1.698 17.714 16.153 1.00 61.16 234 ARG A N 1
ATOM 1857 C CA . ARG A 1 234 ? 1.550 18.732 15.094 1.00 61.16 234 ARG A CA 1
ATOM 1858 C C . ARG A 1 234 ? 1.888 18.171 13.706 1.00 61.16 234 ARG A C 1
ATOM 1860 O O . ARG A 1 234 ? 2.623 18.799 12.945 1.00 61.16 234 ARG A O 1
ATOM 1867 N N . MET A 1 235 ? 1.401 16.980 13.373 1.00 63.00 235 MET A N 1
ATOM 1868 C CA . MET A 1 235 ? 1.459 16.525 11.989 1.00 63.00 235 MET A CA 1
ATOM 1869 C C . MET A 1 235 ? 0.564 17.430 11.138 1.00 63.00 235 MET A C 1
ATOM 1871 O O . MET A 1 235 ? -0.483 17.893 11.592 1.00 63.00 235 MET A O 1
ATOM 1875 N N . SER A 1 236 ? 1.021 17.728 9.919 1.00 64.81 236 SER A N 1
ATOM 1876 C CA . SER A 1 236 ? 0.213 18.415 8.909 1.00 64.81 236 SER A CA 1
ATOM 1877 C C . SER A 1 236 ? -1.157 17.752 8.811 1.00 64.81 236 SER A C 1
ATOM 1879 O O . SER A 1 236 ? -1.234 16.524 8.833 1.00 64.81 236 SER A O 1
ATOM 1881 N N . TYR A 1 237 ? -2.210 18.561 8.656 1.00 62.09 237 TYR A N 1
ATOM 1882 C CA . TYR A 1 237 ? -3.561 18.059 8.429 1.00 62.09 237 TYR A CA 1
ATOM 1883 C C . TYR A 1 237 ? -3.551 16.993 7.327 1.00 62.09 237 TYR A C 1
ATOM 1885 O O . TYR A 1 237 ? -2.982 17.243 6.253 1.00 62.09 237 TYR A O 1
ATOM 1893 N N . PRO A 1 238 ? -4.140 15.816 7.584 1.00 67.06 238 PRO A N 1
ATOM 1894 C CA . PRO A 1 238 ? -4.157 14.747 6.609 1.00 67.06 238 PRO A CA 1
ATOM 1895 C C . PRO A 1 238 ? -4.998 15.180 5.405 1.00 67.06 238 PRO A C 1
ATOM 1897 O O . PRO A 1 238 ? -6.134 15.630 5.549 1.00 67.06 238 PRO A O 1
ATOM 1900 N N . ARG A 1 239 ? -4.468 15.012 4.190 1.00 83.25 239 ARG A N 1
ATOM 1901 C CA . ARG A 1 239 ? -5.253 15.141 2.945 1.00 83.25 239 ARG A CA 1
ATOM 1902 C C . ARG A 1 239 ? -6.043 13.854 2.679 1.00 83.25 239 ARG A C 1
ATOM 1904 O O . ARG A 1 239 ? -6.054 13.343 1.563 1.00 83.25 239 ARG A O 1
ATOM 1911 N N . SER A 1 240 ? -6.637 13.296 3.729 1.00 90.25 240 SER A N 1
ATOM 1912 C CA . SER A 1 240 ? -7.342 12.020 3.712 1.00 90.25 240 SER A CA 1
ATOM 1913 C C . SER A 1 240 ? -8.594 12.077 4.584 1.00 90.25 240 SER A C 1
ATOM 1915 O O . SER A 1 240 ? -8.724 12.926 5.469 1.00 90.25 240 SER A O 1
ATOM 1917 N N . ILE A 1 241 ? -9.545 11.191 4.293 1.00 93.56 241 ILE A N 1
ATOM 1918 C CA . ILE A 1 241 ? -10.765 11.022 5.085 1.00 93.56 241 ILE A CA 1
ATOM 1919 C C . ILE A 1 241 ? -10.581 9.809 5.991 1.00 93.56 241 ILE A C 1
ATOM 1921 O O . ILE A 1 241 ? -10.344 8.704 5.508 1.00 93.56 241 ILE A O 1
ATOM 1925 N N . LEU A 1 242 ? -10.682 10.004 7.302 1.00 93.81 242 LEU A N 1
ATOM 1926 C CA . LEU A 1 242 ? -10.717 8.928 8.282 1.00 93.81 242 LEU A CA 1
ATOM 1927 C C . LEU A 1 242 ? -12.167 8.541 8.559 1.00 93.81 242 LEU A C 1
ATOM 1929 O O . LEU A 1 242 ? -12.999 9.400 8.837 1.00 93.81 242 LEU A O 1
ATOM 1933 N N . LYS A 1 243 ? -12.457 7.242 8.516 1.00 94.56 243 LYS A N 1
ATOM 1934 C CA . LYS A 1 243 ? -13.757 6.672 8.871 1.00 94.56 243 LYS A CA 1
ATOM 1935 C C . LYS A 1 243 ? -13.578 5.623 9.956 1.00 94.56 243 LYS A C 1
ATOM 1937 O O . LYS A 1 243 ? -12.701 4.767 9.857 1.00 94.56 243 LYS A O 1
ATOM 1942 N N . CYS A 1 244 ? -14.426 5.684 10.975 1.00 94.69 244 CYS A N 1
ATOM 1943 C CA . CYS A 1 244 ? -14.549 4.624 11.966 1.00 94.69 244 CYS A CA 1
ATOM 1944 C C . CYS A 1 244 ? -15.588 3.609 11.503 1.00 94.69 244 CYS A C 1
ATOM 1946 O O . CYS A 1 244 ? -16.666 3.989 11.049 1.00 94.69 244 CYS A O 1
ATOM 1948 N N . ALA A 1 245 ? -15.299 2.331 11.700 1.00 94.00 245 ALA A N 1
ATOM 1949 C CA . ALA A 1 245 ? -16.287 1.273 11.568 1.00 94.00 245 ALA A CA 1
ATOM 1950 C C . ALA A 1 245 ? -16.335 0.463 12.872 1.00 94.00 245 ALA A C 1
ATOM 1952 O O . ALA A 1 245 ? -15.279 0.093 13.400 1.00 94.00 245 ALA A O 1
ATOM 1953 N N . PRO A 1 246 ? -17.533 0.229 13.436 1.00 95.06 246 PRO A N 1
ATOM 1954 C CA . PRO A 1 246 ? -17.671 -0.542 14.660 1.00 95.06 246 PRO A CA 1
ATOM 1955 C C . PRO A 1 246 ? -17.256 -1.991 14.424 1.00 95.06 246 PRO A C 1
ATOM 1957 O O . PRO A 1 246 ? -17.573 -2.577 13.390 1.00 95.06 246 PRO A O 1
ATOM 1960 N N . LEU A 1 247 ? -16.565 -2.565 15.403 1.00 94.94 247 LEU A N 1
ATOM 1961 C CA . LEU A 1 247 ? -16.230 -3.981 15.415 1.00 94.94 247 LEU A CA 1
ATOM 1962 C C . LEU A 1 247 ? -17.194 -4.762 16.322 1.00 94.94 247 LEU A C 1
ATOM 1964 O O . LEU A 1 247 ? -17.813 -4.165 17.210 1.00 94.94 247 LEU A O 1
ATOM 1968 N N . PRO A 1 248 ? -17.323 -6.088 16.126 1.00 93.31 248 PRO A N 1
ATOM 1969 C CA . PRO A 1 248 ? -18.109 -6.940 17.011 1.00 93.31 248 PRO A CA 1
ATOM 1970 C C . PRO A 1 248 ? -17.704 -6.781 18.482 1.00 93.31 248 PRO A C 1
ATOM 1972 O O . PRO A 1 248 ? -16.521 -6.746 18.816 1.00 93.31 248 PRO A O 1
ATOM 1975 N N . GLU A 1 249 ? -18.688 -6.741 19.385 1.00 90.50 249 GLU A N 1
ATOM 1976 C CA . GLU A 1 249 ? -18.440 -6.629 20.834 1.00 90.50 249 GLU A CA 1
ATOM 1977 C C . GLU A 1 249 ? -17.744 -7.869 21.423 1.00 90.50 249 GLU A C 1
ATOM 1979 O O . GLU A 1 249 ? -17.236 -7.814 22.542 1.00 90.50 249 GLU A O 1
ATOM 1984 N N . SER A 1 250 ? -17.690 -8.975 20.667 1.00 89.31 250 SER A N 1
ATOM 1985 C CA . SER A 1 250 ? -16.924 -10.172 21.024 1.00 89.31 250 SER A CA 1
ATOM 1986 C C . SER A 1 250 ? -15.420 -9.915 21.100 1.00 89.31 250 SER A C 1
ATOM 1988 O O . SER A 1 250 ? -14.753 -10.619 21.852 1.00 89.31 250 SER A O 1
ATOM 1990 N N . ILE A 1 251 ? -14.911 -8.894 20.398 1.00 89.62 251 ILE A N 1
ATOM 1991 C CA . ILE A 1 251 ? -13.497 -8.517 20.422 1.00 89.62 251 ILE A CA 1
ATOM 1992 C C . ILE A 1 251 ? -13.150 -7.928 21.789 1.00 89.62 251 ILE A C 1
ATOM 1994 O O . ILE A 1 251 ? -13.494 -6.786 22.124 1.00 89.62 251 ILE A O 1
ATOM 1998 N N . ARG A 1 252 ? -12.444 -8.717 22.601 1.00 85.69 252 ARG A N 1
ATOM 1999 C CA . ARG A 1 252 ? -12.094 -8.344 23.980 1.00 85.69 252 ARG A CA 1
ATOM 2000 C C . ARG A 1 252 ? -10.859 -7.461 24.027 1.00 85.69 252 ARG A C 1
ATOM 2002 O O . ARG A 1 252 ? -10.883 -6.412 24.686 1.00 85.69 252 ARG A O 1
ATOM 2009 N N . ASN A 1 253 ? -9.809 -7.877 23.322 1.00 87.69 253 ASN A N 1
ATOM 2010 C CA . ASN A 1 253 ? -8.515 -7.218 23.328 1.00 87.69 253 ASN A CA 1
ATOM 2011 C C . ASN A 1 253 ? -8.195 -6.620 21.947 1.00 87.69 253 ASN A C 1
ATOM 2013 O O . ASN A 1 253 ? -7.843 -7.346 21.028 1.00 87.69 253 ASN A O 1
ATOM 2017 N N . PRO A 1 254 ? -8.249 -5.285 21.800 1.00 85.69 254 PRO A N 1
ATOM 2018 C CA . PRO A 1 254 ? -7.856 -4.583 20.577 1.00 85.69 254 PRO A CA 1
ATOM 2019 C C . PRO A 1 254 ? -6.446 -4.895 20.049 1.00 85.69 254 PRO A C 1
ATOM 2021 O O . PRO A 1 254 ? -6.162 -4.569 18.900 1.00 85.69 254 PRO A O 1
ATOM 2024 N N . GLN A 1 255 ? -5.552 -5.420 20.897 1.00 85.06 255 GLN A N 1
ATOM 2025 C CA . GLN A 1 255 ? -4.174 -5.762 20.529 1.00 85.06 255 GLN A CA 1
ATOM 2026 C C . GLN A 1 255 ? -4.050 -7.133 19.858 1.00 85.06 255 GLN A C 1
ATOM 2028 O O . GLN A 1 255 ? -3.069 -7.347 19.156 1.00 85.06 255 GLN A O 1
ATOM 2033 N N . ASP A 1 256 ? -5.046 -8.007 20.021 1.00 87.31 256 ASP A N 1
ATOM 2034 C CA . ASP A 1 256 ? -5.038 -9.382 19.498 1.00 87.31 256 ASP A CA 1
ATOM 2035 C C . ASP A 1 256 ? -5.798 -9.476 18.159 1.00 87.31 256 ASP A C 1
ATOM 2037 O O . ASP A 1 256 ? -6.213 -10.548 17.721 1.00 87.31 256 ASP A O 1
ATOM 2041 N N . VAL A 1 257 ? -6.016 -8.322 17.514 1.00 89.88 257 VAL A N 1
ATOM 2042 C CA . VAL A 1 257 ? -6.803 -8.198 16.289 1.00 89.88 257 VAL A CA 1
ATOM 2043 C C . VAL A 1 257 ? -5.910 -7.877 15.103 1.00 89.88 257 VAL A C 1
ATOM 2045 O O . VAL A 1 257 ? -5.300 -6.808 15.047 1.00 89.88 257 VAL A O 1
ATOM 2048 N N . ASN A 1 258 ? -5.943 -8.746 14.098 1.00 89.81 258 ASN A N 1
ATOM 2049 C CA . ASN A 1 258 ? -5.373 -8.485 12.785 1.00 89.81 258 ASN A CA 1
ATOM 2050 C C . ASN A 1 258 ? -6.459 -8.004 11.819 1.00 89.81 258 ASN A C 1
ATOM 2052 O O . ASN A 1 258 ? -7.574 -8.530 11.786 1.00 89.81 258 ASN A O 1
ATOM 2056 N N . LEU A 1 259 ? -6.128 -6.987 11.027 1.00 90.75 259 LEU A N 1
ATOM 2057 C CA . LEU A 1 259 ? -7.048 -6.339 10.099 1.00 90.75 259 LEU A CA 1
ATOM 2058 C C . LEU A 1 259 ? -6.523 -6.469 8.671 1.00 90.75 259 LEU A C 1
ATOM 2060 O O . LEU A 1 259 ? -5.354 -6.202 8.402 1.00 90.75 259 LEU A O 1
ATOM 2064 N N . MET A 1 260 ? -7.409 -6.821 7.749 1.00 90.88 260 MET A N 1
ATOM 2065 C CA . MET A 1 260 ? -7.141 -6.826 6.316 1.00 90.88 260 MET A CA 1
ATOM 2066 C C . MET A 1 260 ? -8.300 -6.152 5.591 1.00 90.88 260 MET A C 1
ATOM 2068 O O . MET A 1 260 ? -9.461 -6.408 5.894 1.00 90.88 260 MET A O 1
ATOM 2072 N N . ILE A 1 261 ? -7.987 -5.302 4.621 1.00 90.31 261 ILE A N 1
ATOM 2073 C CA . ILE A 1 261 ? -8.970 -4.665 3.750 1.00 90.31 261 ILE A CA 1
ATOM 2074 C C . ILE A 1 261 ? -8.910 -5.312 2.366 1.00 90.31 261 ILE A C 1
ATOM 2076 O O . ILE A 1 261 ? -7.835 -5.485 1.798 1.00 90.31 261 ILE A O 1
ATOM 2080 N N . SER A 1 262 ? -10.073 -5.686 1.846 1.00 88.44 262 SER A N 1
ATOM 2081 C CA . SER A 1 262 ? -10.278 -6.123 0.470 1.00 88.44 262 SER A CA 1
ATOM 2082 C C . SER A 1 262 ? -11.256 -5.180 -0.230 1.00 88.44 262 SER A C 1
ATOM 2084 O O . SER A 1 262 ? -11.632 -4.121 0.285 1.00 88.44 262 SER A O 1
ATOM 2086 N N . GLU A 1 263 ? -11.654 -5.573 -1.431 1.00 83.75 263 GLU A N 1
ATOM 2087 C CA . GLU A 1 263 ? -12.587 -4.839 -2.270 1.00 83.75 263 GLU A CA 1
ATOM 2088 C C . GLU A 1 263 ? -13.957 -4.627 -1.646 1.00 83.75 263 GLU A C 1
ATOM 2090 O O . GLU A 1 263 ? -14.475 -3.510 -1.585 1.00 83.75 263 GLU A O 1
ATOM 2095 N N . ASP A 1 264 ? -14.523 -5.723 -1.177 1.00 84.00 264 ASP A N 1
ATOM 2096 C CA . ASP A 1 264 ? -15.901 -5.864 -0.747 1.00 84.00 264 ASP A CA 1
ATOM 2097 C C . ASP A 1 264 ? -16.024 -6.058 0.761 1.00 84.00 264 ASP A C 1
ATOM 2099 O O . ASP A 1 264 ? -17.129 -5.984 1.305 1.00 84.00 264 ASP A O 1
ATOM 2103 N N . ALA A 1 265 ? -14.901 -6.281 1.442 1.00 90.44 265 ALA A N 1
ATOM 2104 C CA . ALA A 1 265 ? -14.909 -6.598 2.846 1.00 90.44 265 ALA A CA 1
ATOM 2105 C C . ALA A 1 265 ? -13.690 -6.081 3.607 1.00 90.44 265 ALA A C 1
ATOM 2107 O O . ALA A 1 265 ? -12.633 -5.751 3.071 1.00 90.44 265 ALA A O 1
ATOM 2108 N N . ILE A 1 266 ? -13.848 -6.055 4.922 1.00 92.00 266 ILE A N 1
ATOM 2109 C CA . ILE A 1 266 ? -12.749 -6.016 5.869 1.00 92.00 266 ILE A CA 1
ATOM 2110 C C . ILE A 1 266 ? -12.773 -7.325 6.646 1.00 92.00 266 ILE A C 1
ATOM 2112 O O . ILE A 1 266 ? -13.791 -7.698 7.236 1.00 92.00 266 ILE A O 1
ATOM 2116 N N . VAL A 1 267 ? -11.646 -8.028 6.616 1.00 92.38 267 VAL A N 1
ATOM 2117 C CA . VAL A 1 267 ? -11.420 -9.253 7.376 1.00 92.38 267 VAL A CA 1
ATOM 2118 C C . VAL A 1 267 ? -10.783 -8.867 8.702 1.00 92.38 267 VAL A C 1
ATOM 2120 O O . VAL A 1 267 ? -9.765 -8.174 8.744 1.00 92.38 267 VAL A O 1
ATOM 2123 N N . VAL A 1 268 ? -11.394 -9.323 9.785 1.00 93.69 268 VAL A N 1
ATOM 2124 C CA . VAL A 1 268 ? -10.929 -9.106 11.152 1.00 93.69 268 VAL A CA 1
ATOM 2125 C C . VAL A 1 268 ? -10.641 -10.471 11.751 1.00 93.69 268 VAL A C 1
ATOM 2127 O O . VAL A 1 268 ? -11.552 -11.291 11.872 1.00 93.69 268 VAL A O 1
ATOM 2130 N N . LEU A 1 269 ? -9.385 -10.728 12.093 1.00 91.88 269 LEU A N 1
ATOM 2131 C CA . LEU A 1 269 ? -8.971 -11.944 12.785 1.00 91.88 269 LEU A CA 1
ATOM 2132 C C . LEU A 1 269 ? -8.742 -11.594 14.251 1.00 91.88 269 LEU A C 1
ATOM 2134 O O . LEU A 1 269 ? -7.871 -10.782 14.544 1.00 91.88 269 LEU A O 1
ATOM 2138 N N . ASP A 1 270 ? -9.540 -12.170 15.138 1.00 92.38 270 ASP A N 1
ATOM 2139 C CA . ASP A 1 270 ? -9.469 -11.996 16.590 1.00 92.38 270 ASP A CA 1
ATOM 2140 C C . ASP A 1 270 ? -8.933 -13.294 17.201 1.00 92.38 270 ASP A C 1
ATOM 2142 O O . ASP A 1 270 ? -9.559 -14.348 17.060 1.00 92.38 270 ASP A O 1
ATOM 2146 N N . GLU A 1 271 ? -7.754 -13.247 17.817 1.00 89.81 271 GLU A N 1
ATOM 2147 C CA . GLU A 1 271 ? -7.166 -14.404 18.493 1.00 89.81 271 GLU A CA 1
ATOM 2148 C C . GLU A 1 271 ? -7.541 -14.390 19.977 1.00 89.81 271 GLU A C 1
ATOM 2150 O O . GLU A 1 271 ? -7.147 -13.511 20.743 1.00 89.81 271 GLU A O 1
ATOM 2155 N N . ASP A 1 272 ? -8.315 -15.384 20.416 1.00 86.75 272 ASP A N 1
ATOM 2156 C CA . ASP A 1 272 ? -8.653 -15.517 21.828 1.00 86.75 272 ASP A CA 1
ATOM 2157 C C . ASP A 1 272 ? -7.412 -15.981 22.605 1.00 86.75 272 ASP A C 1
ATOM 2159 O O . ASP A 1 272 ? -7.021 -17.147 22.552 1.00 86.75 272 ASP A O 1
ATOM 2163 N N . ALA A 1 273 ? -6.814 -15.073 23.377 1.00 85.75 273 ALA A N 1
ATOM 2164 C CA . ALA A 1 273 ? -5.588 -15.329 24.134 1.00 85.75 273 ALA A CA 1
ATOM 2165 C C . ALA A 1 273 ? -5.679 -16.483 25.159 1.00 85.75 273 ALA A C 1
ATOM 2167 O O . ALA A 1 273 ? -4.651 -16.980 25.618 1.00 85.75 273 ALA A O 1
ATOM 2168 N N . VAL A 1 274 ? -6.885 -16.901 25.567 1.00 88.00 274 VAL A N 1
ATOM 2169 C CA . VAL A 1 274 ? -7.077 -17.986 26.545 1.00 88.00 274 VAL A CA 1
ATOM 2170 C C . VAL A 1 274 ? -7.131 -19.341 25.850 1.00 88.00 274 VAL A C 1
ATOM 2172 O O . VAL A 1 274 ? -6.592 -20.323 26.358 1.00 88.00 274 VAL A O 1
ATOM 2175 N N . THR A 1 275 ? -7.814 -19.406 24.711 1.00 91.31 275 THR A N 1
ATOM 2176 C CA . THR A 1 275 ? -8.077 -20.659 23.992 1.00 91.31 275 THR A CA 1
ATOM 2177 C C . THR A 1 275 ? -7.142 -20.884 22.805 1.00 91.31 275 THR A C 1
ATOM 2179 O O . THR A 1 275 ? -7.046 -22.013 22.327 1.00 91.31 275 THR A O 1
ATOM 2182 N N . GLY A 1 276 ? -6.468 -19.835 22.324 1.00 90.00 276 GLY A N 1
ATOM 2183 C CA . GLY A 1 276 ? -5.732 -19.822 21.057 1.00 90.00 276 GLY A CA 1
ATOM 2184 C C . GLY A 1 276 ? -6.640 -19.955 19.830 1.00 90.00 276 GLY A C 1
ATOM 2185 O O . GLY A 1 276 ? -6.164 -20.236 18.732 1.00 90.00 276 GLY A O 1
ATOM 2186 N N . GLN A 1 277 ? -7.962 -19.836 19.997 1.00 91.88 277 GLN A N 1
ATOM 2187 C CA . GLN A 1 277 ? -8.900 -19.929 18.889 1.00 91.88 277 GLN A CA 1
ATOM 2188 C C . GLN A 1 277 ? -8.886 -18.622 18.093 1.00 91.88 277 GLN A C 1
ATOM 2190 O O . GLN A 1 277 ? -9.135 -17.553 18.644 1.00 91.88 277 GLN A O 1
ATOM 2195 N N . VAL A 1 278 ? -8.674 -18.724 16.781 1.00 90.94 278 VAL A N 1
ATOM 2196 C CA . VAL A 1 278 ? -8.800 -17.590 15.859 1.00 90.94 278 VAL A CA 1
ATOM 2197 C C . VAL A 1 278 ? -10.243 -17.498 15.367 1.00 90.94 278 VAL A C 1
ATOM 2199 O O . VAL A 1 278 ? -10.769 -18.432 14.754 1.00 90.94 278 VAL A O 1
ATOM 2202 N N . LEU A 1 279 ? -10.888 -16.367 15.630 1.00 93.25 279 LEU A N 1
ATOM 2203 C CA . LEU A 1 279 ? -12.196 -16.008 15.097 1.00 93.25 279 LEU A CA 1
ATOM 2204 C C . LEU A 1 279 ? -12.017 -15.082 13.896 1.00 93.25 279 LEU A C 1
ATOM 2206 O O . LEU A 1 279 ? -11.288 -14.098 13.955 1.00 93.25 279 LEU A O 1
ATOM 2210 N N . MET A 1 280 ? -12.705 -15.390 12.800 1.00 94.12 280 MET A N 1
ATOM 2211 C CA . MET A 1 280 ? -12.714 -14.562 11.598 1.00 94.12 280 MET A CA 1
ATOM 2212 C C . MET A 1 280 ? -14.061 -13.856 11.480 1.00 94.12 280 MET A C 1
ATOM 2214 O O . MET A 1 280 ? -15.105 -14.505 11.386 1.00 94.12 280 MET A O 1
ATOM 2218 N N . HIS A 1 281 ? -14.036 -12.528 11.442 1.00 93.69 281 HIS A N 1
ATOM 2219 C CA . HIS A 1 281 ? -15.194 -11.701 11.132 1.00 93.69 281 HIS A CA 1
ATOM 2220 C C . HIS A 1 281 ? -15.025 -11.079 9.747 1.00 93.69 281 HIS A C 1
ATOM 2222 O O . HIS A 1 281 ? -13.963 -10.553 9.417 1.00 93.69 281 HIS A O 1
ATOM 2228 N N . LEU A 1 282 ? -16.092 -11.123 8.950 1.00 93.56 282 LEU A N 1
ATOM 2229 C CA . LEU A 1 282 ? -16.152 -10.511 7.628 1.00 93.56 282 LEU A CA 1
ATOM 2230 C C . LEU A 1 282 ? -17.134 -9.338 7.673 1.00 93.56 282 LEU A C 1
ATOM 2232 O O . LEU A 1 282 ? -18.318 -9.533 7.948 1.00 93.56 282 LEU A O 1
ATOM 2236 N N . LEU A 1 283 ? -16.637 -8.127 7.437 1.00 92.00 283 LEU A N 1
ATOM 2237 C CA . LEU A 1 283 ? -17.423 -6.894 7.440 1.00 92.00 283 LEU A CA 1
ATOM 2238 C C . LEU A 1 283 ? -17.578 -6.407 6.002 1.00 92.00 283 LEU A C 1
ATOM 2240 O O . LEU A 1 283 ? -16.606 -5.937 5.425 1.00 92.00 283 LEU A O 1
ATOM 2244 N N . THR A 1 284 ? -18.770 -6.528 5.424 1.00 89.69 284 THR A N 1
ATOM 2245 C CA . THR A 1 284 ? -19.038 -6.131 4.032 1.00 89.69 284 THR A CA 1
ATOM 2246 C C . THR A 1 284 ? -19.514 -4.679 3.938 1.00 89.69 284 THR A C 1
ATOM 2248 O O . THR A 1 284 ? -20.184 -4.203 4.859 1.00 89.69 284 THR A O 1
ATOM 2251 N N . PHE A 1 285 ? -19.177 -3.987 2.844 1.00 78.12 285 PHE A N 1
ATOM 2252 C CA . PHE A 1 285 ? -19.567 -2.587 2.590 1.00 78.12 285 PHE A CA 1
ATOM 2253 C C . PHE A 1 285 ? -21.001 -2.411 2.076 1.00 78.12 285 PHE A C 1
ATOM 2255 O O . PHE A 1 285 ? -21.521 -3.332 1.407 1.00 78.12 285 PHE A O 1
#

Radius of gyration: 20.71 Å; chains: 1; bounding box: 59×46×50 Å